Protein 6DFL (pdb70)

Sequence (307 aa):
RLVLEEPFKRLWNGRDPFEAVEALQGKVYRELEGRRTLRTEVDGRGYFVKIHRLGARQEWQAIRRLHEAGVATTAVAYGERGSDPARQHSFIVTEELAPTVDLEVFSQDWRERPPPPRLKRALVEAVARVGDHRAGVNHRDCYICHFLLHTDKPVSADDFRLSVIDLHRAQTRDATPKRWRNKDLAALYFSALDIGLTRRDKLRFLRTYFRRPLREILRDEAGLLAWERKAEKLYETIEERVKKIIGEQLGVKQEEVTNNASFVEDLGADSLDTVELVALEEEFDTEIPDEEAEKITTVQAAIDYIN

Radius of gyration: 24.14 Å; Cα contacts (8 Å, |Δi|>4): 485; chains: 2; bounding box: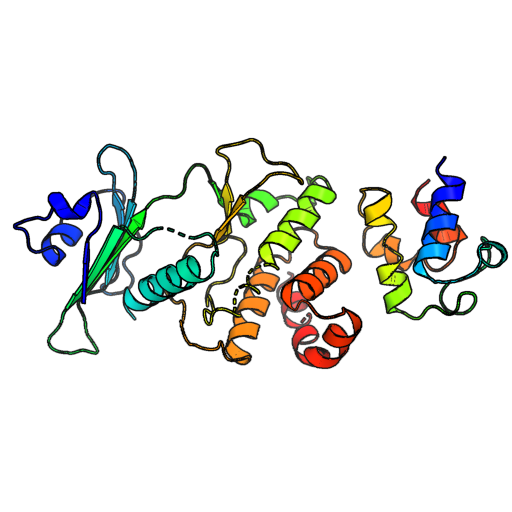 46×66×58 Å

Structure (mmCIF, N/CA/C/O backbone):
data_6DFL
#
_entry.id   6DFL
#
_cell.length_a   92.023
_cell.length_b   92.023
_cell.length_c   99.172
_cell.angle_alpha   90.000
_cell.angle_beta   90.000
_cell.angle_gamma   120.000
#
_symmetry.space_group_name_H-M   'P 31 2 1'
#
loop_
_entity.id
_entity.type
_entity.pdbx_description
1 polymer 'Lipopolysaccharide core heptose(I) kinase RfaP'
2 polymer 'Acyl carrier protein'
3 non-polymer 'S-[2-({N-[(2S)-2-hydroxy-3,3-dimethyl-4-(phosphonooxy)butanoyl]-beta-alanyl}amino)ethyl] hexadecanethioate'
#
loop_
_atom_site.group_PDB
_atom_site.id
_atom_site.type_symbol
_atom_site.label_atom_id
_atom_site.label_alt_id
_atom_site.label_comp_id
_atom_site.label_asym_id
_atom_site.label_entity_id
_atom_site.label_seq_id
_atom_site.pdbx_PDB_ins_code
_atom_site.Cartn_x
_atom_site.Cartn_y
_atom_site.Cartn_z
_atom_site.occupancy
_atom_site.B_iso_or_equiv
_atom_site.auth_seq_id
_atom_site.auth_comp_id
_atom_site.auth_asym_id
_atom_site.auth_atom_id
_atom_site.pdbx_PDB_model_num
ATOM 9 N N . ARG A 1 2 ? -34.932 -6.680 43.879 1.00 78.68 2 ARG A N 1
ATOM 10 C CA . ARG A 1 2 ? -34.271 -5.938 42.824 1.00 75.09 2 ARG A CA 1
ATOM 11 C C . ARG A 1 2 ? -33.039 -5.268 43.399 1.00 78.51 2 ARG A C 1
ATOM 12 O O . ARG A 1 2 ? -33.092 -4.681 44.481 1.00 82.67 2 ARG A O 1
ATOM 20 N N . LEU A 1 3 ? -31.921 -5.390 42.698 1.00 73.39 3 LEU A N 1
ATOM 21 C CA . LEU A 1 3 ? -30.680 -4.835 43.203 1.00 76.02 3 LEU A CA 1
ATOM 22 C C . LEU A 1 3 ? -29.764 -4.572 42.029 1.00 76.46 3 LEU A C 1
ATOM 23 O O . LEU A 1 3 ? -29.535 -5.466 41.209 1.00 77.64 3 LEU A O 1
ATOM 28 N N . VAL A 1 4 ? -29.272 -3.343 41.936 1.00 75.19 4 VAL A N 1
ATOM 29 C CA . VAL A 1 4 ? -28.242 -2.977 40.982 1.00 75.71 4 VAL A CA 1
ATOM 30 C C . VAL A 1 4 ? -27.190 -2.196 41.742 1.00 77.90 4 VAL A C 1
ATOM 31 O O . VAL A 1 4 ? -27.500 -1.166 42.349 1.00 79.25 4 VAL A O 1
ATOM 35 N N . LEU A 1 5 ? -25.954 -2.673 41.706 1.00 85.41 5 LEU A N 1
ATOM 36 C CA . LEU A 1 5 ? -24.834 -1.972 42.312 1.00 87.87 5 LEU A CA 1
ATOM 37 C C . LEU A 1 5 ? -23.854 -1.540 41.229 1.00 92.09 5 LEU A C 1
ATOM 38 O O . LEU A 1 5 ? -23.572 -2.293 40.292 1.00 95.37 5 LEU A O 1
ATOM 43 N N . GLU A 1 6 ? -23.366 -0.311 41.348 1.00 92.84 6 GLU A N 1
ATOM 44 C CA . GLU A 1 6 ? -22.337 0.240 40.480 1.00 94.59 6 GLU A CA 1
ATOM 45 C C . GLU A 1 6 ? -21.234 0.814 41.359 1.00 97.47 6 GLU A C 1
ATOM 46 O O . GLU A 1 6 ? -21.330 0.819 42.591 1.00 97.22 6 GLU A O 1
ATOM 52 N N . GLU A 1 7 ? -20.188 1.313 40.728 1.00 100.01 7 GLU A N 1
ATOM 53 C CA . GLU A 1 7 ? -19.089 1.815 41.536 1.00 102.44 7 GLU A CA 1
ATOM 54 C C . GLU A 1 7 ? -19.452 3.159 42.170 1.00 98.49 7 GLU A C 1
ATOM 55 O O . GLU A 1 7 ? -20.170 3.962 41.566 1.00 94.88 7 GLU A O 1
ATOM 61 N N . PRO A 1 8 ? -18.937 3.444 43.385 1.00 98.49 8 PRO A N 1
ATOM 62 C CA . PRO A 1 8 ? -17.940 2.645 44.112 1.00 100.21 8 PRO A CA 1
ATOM 63 C C . PRO A 1 8 ? -18.509 1.555 45.020 1.00 101.45 8 PRO A C 1
ATOM 64 O O . PRO A 1 8 ? -17.743 0.762 45.566 1.00 105.99 8 PRO A O 1
ATOM 68 N N . PHE A 1 9 ? -19.830 1.500 45.160 1.00 98.73 9 PHE A N 1
ATOM 69 C CA . PHE A 1 9 ? -20.460 0.610 46.126 1.00 98.18 9 PHE A CA 1
ATOM 70 C C . PHE A 1 9 ? -20.513 -0.848 45.686 1.00 101.93 9 PHE A C 1
ATOM 71 O O . PHE A 1 9 ? -20.893 -1.702 46.497 1.00 103.65 9 PHE A O 1
ATOM 79 N N . LYS A 1 10 ? -20.152 -1.157 44.436 1.00 101.72 10 LYS A N 1
ATOM 80 C CA . LYS A 1 10 ? -20.115 -2.550 43.996 1.00 104.14 10 LYS A CA 1
ATOM 81 C C . LYS A 1 10 ? -19.045 -3.328 44.753 1.00 109.33 10 LYS A C 1
ATOM 82 O O . LYS A 1 10 ? -19.319 -4.388 45.330 1.00 111.14 10 LYS A O 1
ATOM 88 N N . ARG A 1 11 ? -17.810 -2.810 44.763 1.00 108.17 11 ARG A N 1
ATOM 89 C CA . ARG A 1 11 ? -16.770 -3.409 45.592 1.00 110.02 11 ARG A CA 1
ATOM 90 C C . ARG A 1 11 ? -17.045 -3.159 47.071 1.00 110.83 11 ARG A C 1
ATOM 91 O O . ARG A 1 11 ? -17.021 -4.096 47.879 1.00 111.16 11 ARG A O 1
ATOM 99 N N . LEU A 1 12 ? -17.355 -1.904 47.435 1.00 108.16 12 LEU A N 1
ATOM 100 C CA . LEU A 1 12 ? -17.535 -1.535 48.837 1.00 105.42 12 LEU A CA 1
ATOM 101 C C . LEU A 1 12 ? -18.472 -2.483 49.563 1.00 106.61 12 LEU A C 1
ATOM 102 O O . LEU A 1 12 ? -18.301 -2.727 50.761 1.00 111.47 12 LEU A O 1
ATOM 107 N N . TRP A 1 13 ? -19.463 -3.028 48.867 1.00 106.34 13 TRP A N 1
ATOM 108 C CA . TRP A 1 13 ? -20.390 -3.949 49.511 1.00 108.69 13 TRP A CA 1
ATOM 109 C C . TRP A 1 13 ? -20.304 -5.325 48.870 1.00 113.42 13 TRP A C 1
ATOM 110 O O . TRP A 1 13 ? -21.333 -5.930 48.545 1.00 114.46 13 TRP A O 1
ATOM 121 N N . ASN A 1 14 ? -19.083 -5.821 48.675 1.00 115.79 14 ASN A N 1
ATOM 122 C CA . ASN A 1 14 ? -18.894 -7.076 47.959 1.00 119.34 14 ASN A CA 1
ATOM 123 C C . ASN A 1 14 ? -19.513 -8.229 48.738 1.00 117.70 14 ASN A C 1
ATOM 124 O O . ASN A 1 14 ? -20.587 -8.726 48.380 1.00 120.08 14 ASN A O 1
ATOM 129 N N . GLY A 1 15 ? -18.851 -8.656 49.806 1.00 116.24 15 GLY A N 1
ATOM 130 C CA . GLY A 1 15 ? -19.399 -9.713 50.631 1.00 114.85 15 GLY A CA 1
ATOM 131 C C . GLY A 1 15 ? -20.286 -9.164 51.725 1.00 114.75 15 GLY A C 1
ATOM 132 O O . GLY A 1 15 ? -20.253 -9.643 52.864 1.00 114.97 15 GLY A O 1
ATOM 133 N N . ARG A 1 16 ? -21.080 -8.149 51.394 1.00 112.03 16 ARG A N 1
ATOM 134 C CA . ARG A 1 16 ? -21.902 -7.459 52.374 1.00 105.11 16 ARG A CA 1
ATOM 135 C C . ARG A 1 16 ? -23.346 -7.447 51.904 1.00 102.27 16 ARG A C 1
ATOM 136 O O . ARG A 1 16 ? -23.613 -7.357 50.700 1.00 101.22 16 ARG A O 1
ATOM 144 N N . ASP A 1 17 ? -24.270 -7.557 52.847 1.00 99.78 17 ASP A N 1
ATOM 145 C CA . ASP A 1 17 ? -25.668 -7.309 52.524 1.00 96.41 17 ASP A CA 1
ATOM 146 C C . ASP A 1 17 ? -25.822 -5.825 52.234 1.00 97.32 17 ASP A C 1
ATOM 147 O O . ASP A 1 17 ? -25.717 -5.012 53.166 1.00 95.09 17 ASP A O 1
ATOM 152 N N . PRO A 1 18 ? -26.092 -5.426 50.986 1.00 94.33 18 PRO A N 1
ATOM 153 C CA . PRO A 1 18 ? -26.151 -3.991 50.680 1.00 90.98 18 PRO A CA 1
ATOM 154 C C . PRO A 1 18 ? -27.249 -3.264 51.435 1.00 86.91 18 PRO A C 1
ATOM 155 O O . PRO A 1 18 ? -27.085 -2.084 51.753 1.00 87.03 18 PRO A O 1
ATOM 159 N N . PHE A 1 19 ? -28.360 -3.932 51.744 1.00 84.30 19 PHE A N 1
ATOM 160 C CA . PHE A 1 19 ? -29.425 -3.271 52.489 1.00 85.42 19 PHE A CA 1
ATOM 161 C C . PHE A 1 19 ? -28.975 -2.906 53.896 1.00 94.86 19 PHE A C 1
ATOM 162 O O . PHE A 1 19 ? -29.458 -1.916 54.470 1.00 92.62 19 PHE A O 1
ATOM 170 N N . GLU A 1 20 ? -28.070 -3.700 54.472 1.00 94.03 20 GLU A N 1
ATOM 171 C CA . GLU A 1 20 ? -27.399 -3.286 55.695 1.00 93.75 20 GLU A CA 1
ATOM 172 C C . GLU A 1 20 ? -26.450 -2.128 55.424 1.00 91.98 20 GLU A C 1
ATOM 173 O O . GLU A 1 20 ? -26.457 -1.131 56.150 1.00 94.77 20 GLU A O 1
ATOM 179 N N . ALA A 1 21 ? -25.661 -2.219 54.353 1.00 90.31 21 ALA A N 1
ATOM 180 C CA . ALA A 1 21 ? -24.617 -1.226 54.121 1.00 92.32 21 ALA A CA 1
ATOM 181 C C . ALA A 1 21 ? -25.183 0.172 53.866 1.00 95.77 21 ALA A C 1
ATOM 182 O O . ALA A 1 21 ? -24.563 1.163 54.269 1.00 95.98 21 ALA A O 1
ATOM 184 N N . VAL A 1 22 ? -26.329 0.295 53.179 1.00 94.04 22 VAL A N 1
ATOM 185 C CA . VAL A 1 22 ? -26.860 1.643 52.971 1.00 93.36 22 VAL A CA 1
ATOM 186 C C . VAL A 1 22 ? -27.228 2.265 54.294 1.00 90.59 22 VAL A C 1
ATOM 187 O O . VAL A 1 22 ? -27.036 3.468 54.495 1.00 93.78 22 VAL A O 1
ATOM 191 N N . GLU A 1 23 ? -27.789 1.460 55.204 1.00 90.61 23 GLU A N 1
ATOM 192 C CA . GLU A 1 23 ? -28.151 1.929 56.532 1.00 93.14 23 GLU A CA 1
ATOM 193 C C . GLU A 1 23 ? -26.926 2.280 57.368 1.00 96.28 23 GLU A C 1
ATOM 194 O O . GLU A 1 23 ? -27.059 2.953 58.395 1.00 98.41 23 GLU A O 1
ATOM 200 N N . ALA A 1 24 ? -25.744 1.829 56.959 1.00 97.11 24 ALA A N 1
ATOM 201 C CA . ALA A 1 24 ? -24.511 2.123 57.673 1.00 97.62 24 ALA A CA 1
ATOM 202 C C . ALA A 1 24 ? -23.764 3.320 57.102 1.00 100.66 24 ALA A C 1
ATOM 203 O O . ALA A 1 24 ? -22.812 3.791 57.733 1.00 102.64 24 ALA A O 1
ATOM 205 N N . LEU A 1 25 ? -24.159 3.812 55.929 1.00 99.17 25 LEU A N 1
ATOM 206 C CA . LEU A 1 25 ? -23.552 5.013 55.376 1.00 95.52 25 LEU A CA 1
ATOM 207 C C . LEU A 1 25 ? -23.877 6.214 56.251 1.00 98.12 25 LEU A C 1
ATOM 208 O O . LEU A 1 25 ? -24.938 6.283 56.882 1.00 96.22 25 LEU A O 1
ATOM 213 N N . GLN A 1 26 ? -22.955 7.176 56.269 1.00 98.02 26 GLN A N 1
ATOM 214 C CA . GLN A 1 26 ? -22.991 8.268 57.230 1.00 98.72 26 GLN A CA 1
ATOM 215 C C . GLN A 1 26 ? -22.733 9.607 56.559 1.00 97.08 26 GLN A C 1
ATOM 216 O O . GLN A 1 26 ? -22.046 9.698 55.534 1.00 93.49 26 GLN A O 1
ATOM 222 N N . GLY A 1 27 ? -23.288 10.642 57.165 1.00 94.25 27 GLY A N 1
ATOM 223 C CA . GLY A 1 27 ? -23.143 11.995 56.682 1.00 96.42 27 GLY A CA 1
ATOM 224 C C . GLY A 1 27 ? -24.341 12.821 57.110 1.00 100.61 27 GLY A C 1
ATOM 225 O O . GLY A 1 27 ? -25.173 12.380 57.902 1.00 99.17 27 GLY A O 1
ATOM 226 N N . LYS A 1 28 ? -24.409 14.040 56.569 1.00 98.81 28 LYS A N 1
ATOM 227 C CA . LYS A 1 28 ? -25.496 14.946 56.915 1.00 103.42 28 LYS A CA 1
ATOM 228 C C . LYS A 1 28 ? -26.834 14.300 56.582 1.00 105.34 28 LYS A C 1
ATOM 229 O O . LYS A 1 28 ? -27.161 14.119 55.403 1.00 104.52 28 LYS A O 1
ATOM 235 N N . VAL A 1 29 ? -27.601 13.938 57.616 1.00 101.55 29 VAL A N 1
ATOM 236 C CA . VAL A 1 29 ? -28.867 13.224 57.473 1.00 102.43 29 VAL A CA 1
ATOM 237 C C . VAL A 1 29 ? -30.010 14.228 57.354 1.00 106.01 29 VAL A C 1
ATOM 238 O O . VAL A 1 29 ? -29.991 15.286 57.994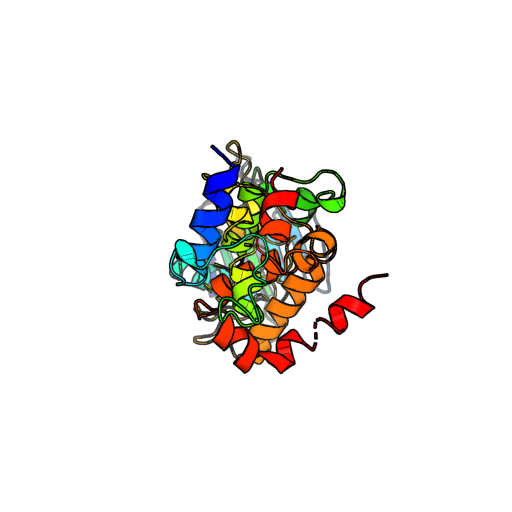 1.00 111.58 29 VAL A O 1
ATOM 242 N N . TYR A 1 30 ? -31.015 13.903 56.531 1.00 107.21 30 TYR A N 1
ATOM 243 C CA . TYR A 1 30 ? -32.149 14.798 56.296 1.00 107.58 30 TYR A CA 1
ATOM 244 C C . TYR A 1 30 ? -33.491 14.119 56.556 1.00 108.18 30 TYR A C 1
ATOM 245 O O . TYR A 1 30 ? -33.642 13.375 57.534 1.00 109.35 30 TYR A O 1
ATOM 254 N N . ARG A 1 31 ? -34.435 14.335 55.625 1.00 108.34 31 ARG A N 1
ATOM 255 C CA . ARG A 1 31 ? -35.869 14.122 55.843 1.00 109.92 31 ARG A CA 1
ATOM 256 C C . ARG A 1 31 ? -36.190 12.715 56.335 1.00 110.78 31 ARG A C 1
ATOM 257 O O . ARG A 1 31 ? -35.716 11.722 55.780 1.00 110.07 31 ARG A O 1
ATOM 265 N N . GLU A 1 32 ? -37.036 12.635 57.368 1.00 115.07 32 GLU A N 1
ATOM 266 C CA . GLU A 1 32 ? -37.416 11.352 57.958 1.00 118.71 32 GLU A CA 1
ATOM 267 C C . GLU A 1 32 ? -38.918 11.096 57.836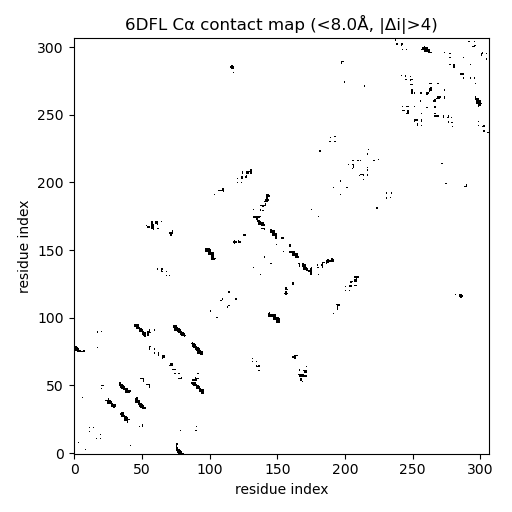 1.00 119.63 32 GLU A C 1
ATOM 268 O O . GLU A 1 32 ? -39.576 10.775 58.834 1.00 121.86 32 GLU A O 1
ATOM 274 N N . LEU A 1 33 ? -39.457 11.205 56.613 1.00 113.91 33 LEU A N 1
ATOM 275 C CA . LEU A 1 33 ? -40.897 11.109 56.338 1.00 115.78 33 LEU A CA 1
ATOM 276 C C . LEU A 1 33 ? -41.379 9.660 56.422 1.00 121.77 33 LEU A C 1
ATOM 277 O O . LEU A 1 33 ? -41.540 8.962 55.413 1.00 118.36 33 LEU A O 1
ATOM 282 N N . GLU A 1 34 ? -41.627 9.214 57.662 1.00 127.35 34 GLU A N 1
ATOM 283 C CA . GLU A 1 34 ? -42.216 7.908 57.965 1.00 129.79 34 GLU A CA 1
ATOM 284 C C . GLU A 1 34 ? -41.437 6.763 57.316 1.00 125.94 34 GLU A C 1
ATOM 285 O O . GLU A 1 34 ? -41.778 6.317 56.213 1.00 120.10 34 GLU A O 1
ATOM 291 N N . GLY A 1 35 ? -40.389 6.283 57.991 1.00 124.96 35 GLY A N 1
ATOM 292 C CA . GLY A 1 35 ? -39.587 5.202 57.452 1.00 118.04 35 GLY A CA 1
ATOM 293 C C . GLY A 1 35 ? -38.583 5.661 56.417 1.00 111.55 35 GLY A C 1
ATOM 294 O O . GLY A 1 35 ? -37.496 5.084 56.309 1.00 105.90 35 GLY A O 1
ATOM 295 N N . ARG A 1 36 ? -38.931 6.705 55.661 1.00 111.24 36 ARG A N 1
ATOM 296 C CA . ARG A 1 36 ? -38.035 7.259 54.656 1.00 105.73 36 ARG A CA 1
ATOM 297 C C . ARG A 1 36 ? -36.801 7.880 55.318 1.00 105.66 36 ARG A C 1
ATOM 298 O O . ARG A 1 36 ? -36.710 7.997 56.546 1.00 108.88 36 ARG A O 1
ATOM 306 N N . ARG A 1 37 ? -35.831 8.263 54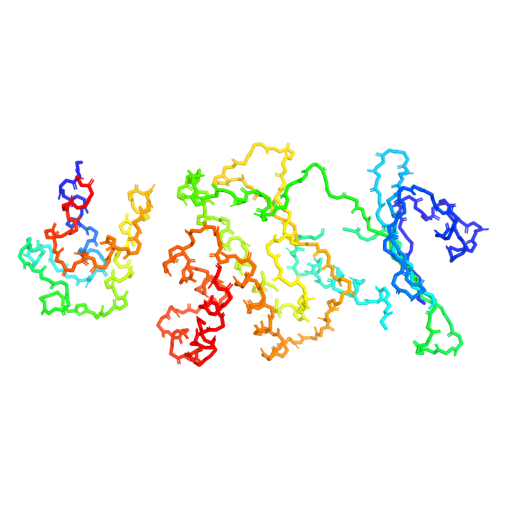.481 1.00 103.91 37 ARG A N 1
ATOM 307 C CA . ARG A 1 37 ? -34.565 8.818 54.948 1.00 102.60 37 ARG A CA 1
ATOM 308 C C . ARG A 1 37 ? -33.756 9.304 53.755 1.00 99.44 37 ARG A C 1
ATOM 309 O O . ARG A 1 37 ? -33.724 8.639 52.714 1.00 95.88 37 ARG A O 1
ATOM 317 N N . THR A 1 38 ? -33.114 10.466 53.914 1.00 99.42 38 THR A N 1
ATOM 318 C CA . THR A 1 38 ? -32.166 10.994 52.945 1.00 96.96 38 THR A CA 1
ATOM 319 C C . THR A 1 38 ? -30.915 11.437 53.684 1.00 95.63 38 THR A C 1
ATOM 320 O O . THR A 1 38 ? -31.012 12.044 54.750 1.00 99.72 38 THR A O 1
ATOM 324 N N . LEU A 1 39 ? -29.743 11.143 53.126 1.00 91.03 39 LEU A N 1
ATOM 325 C CA . LEU A 1 39 ? -28.509 11.615 53.732 1.00 93.42 39 LEU A CA 1
ATOM 326 C C . LEU A 1 39 ? -27.469 11.789 52.645 1.00 89.02 39 LEU A C 1
ATOM 327 O O . LEU A 1 39 ? -27.449 11.035 51.677 1.00 88.72 39 LEU A O 1
ATOM 332 N N . ARG A 1 40 ? -26.608 12.790 52.814 1.00 91.72 40 ARG A N 1
ATOM 333 C CA . ARG A 1 40 ? -25.439 12.969 51.961 1.00 88.23 40 ARG A CA 1
ATOM 334 C C . ARG A 1 40 ? -24.255 12.210 52.540 1.00 90.81 40 ARG A C 1
ATOM 335 O O . ARG A 1 40 ? -24.040 12.204 53.758 1.00 95.74 40 ARG A O 1
ATOM 343 N N . THR A 1 41 ? -23.491 11.562 51.668 1.00 87.26 41 THR A N 1
ATOM 344 C CA . THR A 1 41 ? -22.330 10.804 52.102 1.00 91.86 41 THR A CA 1
ATOM 345 C C . THR A 1 41 ? -21.232 10.976 51.066 1.00 94.52 41 THR A C 1
ATOM 346 O O . THR A 1 41 ? -21.486 11.362 49.926 1.00 88.90 41 THR A O 1
ATOM 350 N N . GLU A 1 42 ? -19.995 10.717 51.479 1.00 93.95 42 GLU A N 1
ATOM 351 C CA . GLU A 1 42 ? -18.852 10.855 50.591 1.00 98.60 42 GLU A CA 1
ATOM 352 C C . GLU A 1 42 ? -18.085 9.546 50.533 1.00 98.31 42 GLU A C 1
ATOM 353 O O . GLU A 1 42 ? -17.917 8.867 51.547 1.00 97.43 42 GLU A O 1
ATOM 359 N N . VAL A 1 43 ? -17.642 9.188 49.333 1.00 100.97 43 VAL A N 1
ATOM 360 C CA . VAL A 1 43 ? -16.747 8.060 49.116 1.00 102.11 43 VAL A CA 1
ATOM 361 C C . VAL A 1 43 ? -15.600 8.596 48.277 1.00 106.19 43 VAL A C 1
ATOM 362 O O . VAL A 1 43 ? -15.806 8.984 47.120 1.00 106.92 43 VAL A O 1
ATOM 366 N N . ASP A 1 44 ? -14.402 8.637 48.856 1.00 109.22 44 ASP A N 1
ATOM 367 C CA . ASP A 1 44 ? -13.260 9.282 48.211 1.00 111.76 44 ASP A CA 1
ATOM 368 C C . ASP A 1 44 ? -13.615 10.711 47.809 1.00 109.82 44 ASP A C 1
ATOM 369 O O . ASP A 1 44 ? -13.288 11.179 46.719 1.00 112.80 44 ASP A O 1
ATOM 374 N N . GLY A 1 45 ? -14.322 11.399 48.701 1.00 111.51 45 GLY A N 1
ATOM 375 C CA . GLY A 1 45 ? -14.660 12.799 48.538 1.00 110.07 45 GLY A CA 1
ATOM 376 C C . GLY A 1 45 ? -15.665 13.123 47.456 1.00 111.28 45 GLY A C 1
ATOM 377 O O . GLY A 1 45 ? -15.874 14.307 47.173 1.00 112.41 45 GLY A O 1
ATOM 378 N N . ARG A 1 46 ? -16.305 12.122 46.841 1.00 111.03 46 ARG A N 1
ATOM 379 C CA . ARG A 1 46 ? -17.208 12.410 45.726 1.00 109.62 46 ARG A CA 1
ATOM 380 C C . ARG A 1 46 ? -18.497 13.070 46.208 1.00 104.52 46 ARG A C 1
ATOM 381 O O . ARG A 1 46 ? -18.827 14.189 45.796 1.00 106.93 46 ARG A O 1
ATOM 389 N N . GLY A 1 47 ? -19.242 12.399 47.080 1.00 97.98 47 GLY A N 1
ATOM 390 C CA . GLY A 1 47 ? -20.538 12.938 47.444 1.00 95.92 47 GLY A CA 1
ATOM 391 C C . GLY A 1 47 ? -21.691 12.275 46.715 1.00 93.21 47 GLY A C 1
ATOM 392 O O . GLY A 1 47 ? -21.770 12.288 45.485 1.00 93.27 47 GLY A O 1
ATOM 393 N N . TYR A 1 48 ? -22.587 11.673 47.484 1.00 90.32 48 TYR A N 1
ATOM 394 C CA . TYR A 1 48 ? -23.720 10.929 46.968 1.00 86.44 48 TYR A CA 1
ATOM 395 C C . TYR A 1 48 ? -24.883 11.133 47.922 1.00 88.15 48 TYR A C 1
ATOM 396 O O . TYR A 1 48 ? -24.690 11.303 49.128 1.00 88.81 48 TYR A O 1
ATOM 405 N N . PHE A 1 49 ? -26.093 11.101 47.383 1.00 85.23 49 PHE A N 1
ATOM 406 C CA . PHE A 1 49 ? -27.291 11.197 48.200 1.00 79.14 49 PHE A CA 1
ATOM 407 C C . PHE A 1 49 ? -27.883 9.809 48.360 1.00 80.02 49 PHE A C 1
ATOM 408 O O . PHE A 1 49 ? -27.947 9.042 47.396 1.00 81.25 49 PHE A O 1
ATOM 416 N N . VAL A 1 50 ? -28.246 9.468 49.592 1.00 83.59 50 VAL A N 1
ATOM 417 C CA . VAL A 1 50 ? -28.747 8.148 49.948 1.00 80.64 50 VAL A CA 1
ATOM 418 C C . VAL A 1 50 ? -30.205 8.306 50.330 1.00 82.49 50 VAL A C 1
ATOM 419 O O . VAL A 1 50 ? -30.525 9.068 51.251 1.00 85.53 50 VAL A O 1
ATOM 423 N N . LYS A 1 51 ? -31.087 7.604 49.625 1.00 75.84 51 LYS A N 1
ATOM 424 C CA . LYS A 1 51 ? -32.513 7.642 49.913 1.00 80.20 51 LYS A CA 1
ATOM 425 C C . LYS A 1 51 ? -32.949 6.230 50.272 1.00 79.78 51 LYS A C 1
ATOM 426 O O . LYS A 1 51 ? -32.811 5.313 49.458 1.00 79.81 51 LYS A O 1
ATOM 432 N N . ILE A 1 52 ? -33.441 6.052 51.495 1.00 77.35 52 ILE A N 1
ATOM 433 C CA . ILE A 1 52 ? -33.848 4.751 52.015 1.00 79.58 52 ILE A CA 1
ATOM 434 C C . ILE A 1 52 ? -35.322 4.811 52.376 1.00 84.21 52 ILE A C 1
ATOM 435 O O . ILE A 1 52 ? -35.757 5.733 53.070 1.00 87.15 52 ILE A O 1
ATOM 440 N N . HIS A 1 53 ? -36.084 3.822 51.924 1.00 81.33 53 HIS A N 1
ATOM 441 C CA . HIS A 1 53 ? -37.492 3.688 52.268 1.00 84.09 53 HIS A CA 1
ATOM 442 C C . HIS A 1 53 ? -37.602 2.355 52.988 1.00 90.26 53 HIS A C 1
ATOM 443 O O . HIS A 1 53 ? -37.034 1.361 52.531 1.00 90.36 53 HIS A O 1
ATOM 450 N N . ARG A 1 54 ? -38.269 2.336 54.134 1.00 91.74 54 ARG A N 1
ATOM 451 C CA . ARG A 1 54 ? -38.375 1.080 54.875 1.00 89.83 54 ARG A CA 1
ATOM 452 C C . ARG A 1 54 ? -39.786 0.839 55.403 1.00 93.71 54 ARG A C 1
ATOM 453 O O . ARG A 1 54 ? -40.760 0.918 54.650 1.00 86.78 54 ARG A O 1
ATOM 461 N N . LEU A 1 73 ? -44.986 4.018 48.420 1.00 99.80 73 LEU A N 1
ATOM 462 C CA . LEU A 1 73 ? -43.957 4.811 47.755 1.00 97.44 73 LEU A CA 1
ATOM 463 C C . LEU A 1 73 ? -42.553 4.352 48.146 1.00 95.57 73 LEU A C 1
ATOM 464 O O . LEU A 1 73 ? -42.229 4.287 49.341 1.00 93.44 73 LEU A O 1
ATOM 469 N N . GLY A 1 74 ? -41.721 4.059 47.143 1.00 87.68 74 GLY A N 1
ATOM 470 C CA . GLY A 1 74 ? -40.361 3.608 47.392 1.00 84.24 74 GLY A CA 1
ATOM 471 C C . GLY A 1 74 ? -39.362 4.109 46.363 1.00 81.62 74 GLY A C 1
ATOM 472 O O . GLY A 1 74 ? -39.730 4.866 45.467 1.00 82.16 74 GLY A O 1
ATOM 473 N N . ALA A 1 75 ? -38.101 3.683 46.464 1.00 73.55 75 ALA A N 1
ATOM 474 C CA . ALA A 1 75 ? -37.046 4.131 45.560 1.00 73.37 75 ALA A CA 1
ATOM 475 C C . ALA A 1 75 ? -37.291 3.760 44.099 1.00 70.94 75 ALA A C 1
ATOM 476 O O . ALA A 1 75 ? -36.582 4.263 43.217 1.00 69.97 75 ALA A O 1
ATOM 478 N N . ARG A 1 76 ? -38.250 2.880 43.829 1.00 70.38 76 ARG A N 1
ATOM 479 C CA . ARG A 1 76 ? -38.477 2.430 42.463 1.00 71.78 76 ARG A CA 1
ATOM 480 C C . ARG A 1 76 ? -38.813 3.599 41.551 1.00 71.69 76 ARG A C 1
ATOM 481 O O . ARG A 1 76 ? -38.310 3.670 40.423 1.00 68.58 76 ARG A O 1
ATOM 489 N N . GLN A 1 77 ? -39.630 4.541 42.033 1.00 71.38 77 GLN A N 1
ATOM 490 C CA . GLN A 1 77 ? -40.051 5.664 41.202 1.00 72.62 77 GLN A CA 1
ATOM 491 C C . GLN A 1 77 ? -38.852 6.418 40.642 1.00 71.66 77 GLN A C 1
ATOM 492 O O . GLN A 1 77 ? -38.713 6.573 39.421 1.00 73.84 77 GLN A O 1
ATOM 498 N N . GLU A 1 78 ? -37.992 6.916 41.526 1.00 69.50 78 GLU A N 1
ATOM 499 C CA . GLU A 1 78 ? -36.765 7.574 41.098 1.00 71.02 78 GLU A CA 1
ATOM 500 C C . GLU A 1 78 ? -35.949 6.691 40.158 1.00 68.33 78 GLU A C 1
ATOM 501 O O . GLU A 1 78 ? -35.430 7.167 39.144 1.00 69.61 78 GLU A O 1
ATOM 507 N N . TRP A 1 79 ? -35.817 5.400 40.480 1.00 65.53 79 TRP A N 1
ATOM 508 C CA . TRP A 1 79 ? -34.872 4.569 39.735 1.00 64.90 79 TRP A CA 1
ATOM 509 C C . TRP A 1 79 ? -35.301 4.391 38.286 1.00 69.35 79 TRP A C 1
ATOM 510 O O . TRP A 1 79 ? -34.458 4.430 37.384 1.00 67.05 79 TRP A O 1
ATOM 521 N N . GLN A 1 80 ? -36.605 4.204 38.045 1.00 64.93 80 GLN A N 1
ATOM 522 C CA . GLN A 1 80 ? -37.101 3.987 36.694 1.00 63.95 80 GLN A CA 1
ATOM 523 C C . GLN A 1 80 ? -37.157 5.299 35.918 1.00 70.46 80 GLN A C 1
ATOM 524 O O . GLN A 1 80 ? -36.958 5.309 34.693 1.00 72.14 80 GLN A O 1
ATOM 530 N N . ALA A 1 81 ? -37.429 6.422 36.596 1.00 67.12 81 ALA A N 1
ATOM 531 C CA . ALA A 1 81 ? -37.345 7.709 35.909 1.00 68.53 81 ALA A CA 1
ATOM 532 C C . ALA A 1 81 ? -35.919 7.981 35.468 1.00 70.47 81 ALA A C 1
ATOM 533 O O . ALA A 1 81 ? -35.667 8.338 34.313 1.00 66.41 81 ALA A O 1
ATOM 535 N N . ILE A 1 82 ? -34.968 7.818 36.386 1.00 70.71 82 ILE A N 1
ATOM 536 C CA . ILE A 1 82 ? -33.568 8.030 36.040 1.00 69.79 82 ILE A CA 1
ATOM 537 C C . ILE A 1 82 ? -33.166 7.130 34.891 1.00 69.66 82 ILE A C 1
ATOM 538 O O . ILE A 1 82 ? -32.460 7.551 33.969 1.00 73.29 82 ILE A O 1
ATOM 543 N N . ARG A 1 83 ? -33.627 5.883 34.906 1.00 68.15 83 ARG A N 1
ATOM 544 C CA . ARG A 1 83 ? -33.214 4.968 33.851 1.00 70.02 83 ARG A CA 1
ATOM 545 C C . ARG A 1 83 ? -33.849 5.342 32.518 1.00 70.10 83 ARG A C 1
ATOM 546 O O . ARG A 1 83 ? -33.180 5.311 31.482 1.00 66.93 83 ARG A O 1
ATOM 554 N N . ARG A 1 84 ? -35.131 5.720 32.520 1.00 69.55 84 ARG A N 1
ATOM 555 C CA . ARG A 1 84 ? -35.749 6.140 31.270 1.00 66.81 84 ARG A CA 1
ATOM 556 C C . ARG A 1 84 ? -35.131 7.430 30.760 1.00 70.26 84 ARG A C 1
ATOM 557 O O . ARG A 1 84 ? -34.885 7.561 29.556 1.00 71.95 84 ARG A O 1
ATOM 565 N N . LEU A 1 85 ? -34.859 8.393 31.645 1.00 71.09 85 LEU A N 1
ATOM 566 C CA . LEU A 1 85 ? -34.297 9.658 31.177 1.00 69.22 85 LEU A CA 1
ATOM 567 C C . LEU A 1 85 ? -32.919 9.469 30.565 1.00 68.52 85 LEU A C 1
ATOM 568 O O . LEU A 1 85 ? -32.546 10.208 29.649 1.00 72.16 85 LEU A O 1
ATOM 573 N N . HIS A 1 86 ? -32.142 8.506 31.069 1.00 64.99 86 HIS A N 1
ATOM 574 C CA . HIS A 1 86 ? -30.849 8.212 30.469 1.00 67.46 86 HIS A CA 1
ATOM 575 C C . HIS A 1 86 ? -31.021 7.627 29.069 1.00 71.15 86 HIS A C 1
ATOM 576 O O . HIS A 1 86 ? -30.339 8.047 28.128 1.00 70.17 86 HIS A O 1
ATOM 583 N N . GLU A 1 87 ? -31.940 6.673 28.909 1.00 70.01 87 GLU A N 1
ATOM 584 C CA . GLU A 1 87 ? -32.274 6.178 27.578 1.00 71.55 87 GLU A CA 1
ATOM 585 C C . GLU A 1 87 ? -32.617 7.325 26.638 1.00 71.62 87 GLU A C 1
ATOM 586 O O . GLU A 1 87 ? -32.121 7.383 25.506 1.00 76.75 87 GLU A O 1
ATOM 592 N N . ALA A 1 88 ? -33.438 8.269 27.098 1.00 68.65 88 ALA A N 1
ATOM 593 C CA . ALA A 1 88 ? -33.953 9.344 26.258 1.00 67.26 88 ALA A CA 1
ATOM 594 C C . ALA A 1 88 ? -32.996 10.516 26.106 1.00 67.03 88 ALA A C 1
ATOM 595 O O . ALA A 1 88 ? -33.352 11.500 25.446 1.00 71.39 88 ALA A O 1
ATOM 597 N N . GLY A 1 89 ? -31.802 10.441 26.691 1.00 67.42 89 GLY A N 1
ATOM 598 C CA . GLY A 1 89 ? -30.851 11.528 26.559 1.00 68.62 89 GLY A CA 1
ATOM 599 C C . GLY A 1 89 ? -31.156 12.782 27.360 1.00 77.19 89 GLY A C 1
ATOM 600 O O . GLY A 1 89 ? -30.666 13.860 27.001 1.00 82.90 89 GLY A O 1
ATOM 601 N N . VAL A 1 90 ? -31.951 12.679 28.431 1.00 65.12 90 VAL A N 1
ATOM 602 C CA . VAL A 1 90 ? -32.299 13.816 29.274 1.00 68.26 90 VAL A CA 1
ATOM 603 C C . VAL A 1 90 ? -31.355 13.823 30.469 1.00 71.78 90 VAL A C 1
ATOM 604 O O . VAL A 1 90 ? -31.309 12.859 31.247 1.00 69.65 90 VAL A O 1
ATOM 608 N N . ALA A 1 91 ? -30.634 14.921 30.628 1.00 65.77 91 ALA A N 1
ATOM 609 C CA . ALA A 1 91 ? -29.572 14.998 31.611 1.00 70.59 91 ALA A CA 1
ATOM 610 C C . ALA A 1 91 ? -30.140 14.996 33.039 1.00 66.13 91 ALA A C 1
ATOM 611 O O . ALA A 1 91 ? -31.000 15.808 33.387 1.00 65.21 91 ALA A O 1
ATOM 613 N N . THR A 1 92 ? -29.680 14.063 33.860 1.00 67.03 92 THR A N 1
ATOM 614 C CA . THR A 1 92 ? -30.249 13.905 35.188 1.00 71.09 92 THR A CA 1
ATOM 615 C C . THR A 1 92 ? -29.196 13.292 36.098 1.00 73.47 92 THR A C 1
ATOM 616 O O . THR A 1 92 ? -28.014 13.207 35.743 1.00 71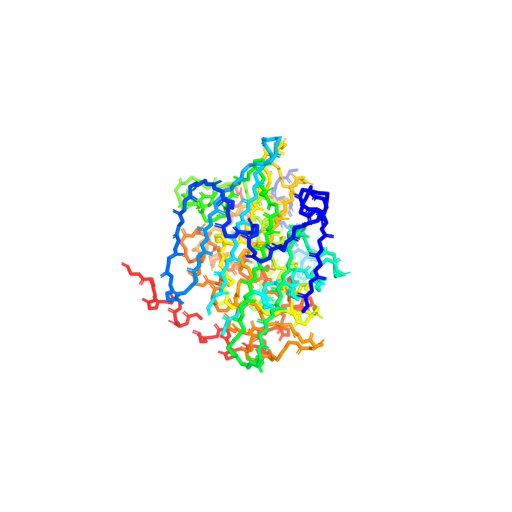.58 92 THR A O 1
ATOM 628 N N . THR A 1 94 ? -27.161 10.459 38.206 1.00 81.93 94 THR A N 1
ATOM 629 C CA . THR A 1 94 ? -26.679 9.124 37.909 1.00 78.45 94 THR A CA 1
ATOM 630 C C . THR A 1 94 ? -26.857 8.295 39.168 1.00 79.56 94 THR A C 1
ATOM 631 O O . THR A 1 94 ? -26.571 8.774 40.267 1.00 80.45 94 THR A O 1
ATOM 635 N N . ALA A 1 95 ? -27.379 7.083 39.010 1.00 79.07 95 ALA A N 1
ATOM 636 C CA . ALA A 1 95 ? -27.705 6.205 40.126 1.00 74.33 95 ALA A CA 1
ATOM 637 C C . ALA A 1 95 ? -26.637 5.129 40.235 1.00 77.47 95 ALA A C 1
ATOM 638 O O . ALA A 1 95 ? -26.447 4.346 39.303 1.00 79.27 95 ALA A O 1
ATOM 640 N N . VAL A 1 96 ? -25.946 5.090 41.372 1.00 78.92 96 VAL A N 1
ATOM 641 C CA . VAL A 1 96 ? -24.874 4.119 41.573 1.00 80.54 96 VAL A CA 1
ATOM 642 C C . VAL A 1 96 ? -25.295 2.933 42.429 1.00 80.69 96 VAL A C 1
ATOM 643 O O . VAL A 1 96 ? -24.551 1.941 42.495 1.00 85.21 96 VAL A O 1
ATOM 647 N N . ALA A 1 97 ? -26.462 2.982 43.063 1.00 74.12 97 ALA A N 1
ATOM 648 C CA . ALA A 1 97 ? -26.914 1.847 43.853 1.00 73.75 97 ALA A CA 1
ATOM 649 C C . ALA A 1 97 ? -28.424 1.925 44.032 1.00 71.58 97 ALA A C 1
ATOM 650 O O . ALA A 1 97 ? -28.973 3.013 44.233 1.00 73.34 97 ALA A O 1
ATOM 652 N N . TYR A 1 98 ? -29.074 0.762 43.988 1.00 68.02 98 TYR A N 1
ATOM 653 C CA . TYR A 1 98 ? -30.522 0.663 44.054 1.00 69.54 98 TYR A CA 1
ATOM 654 C C . TYR A 1 98 ? -30.866 -0.708 44.604 1.00 70.91 98 TYR A C 1
ATOM 655 O O . TYR A 1 98 ? -30.169 -1.681 44.314 1.00 72.83 98 TYR A O 1
ATOM 664 N N . GLY A 1 99 ? -31.928 -0.788 45.395 1.00 70.50 99 GLY A N 1
ATOM 665 C CA . GLY A 1 99 ? -32.326 -2.078 45.929 1.00 71.68 99 GLY A CA 1
ATOM 666 C C . GLY A 1 99 ? -33.761 -2.103 46.373 1.00 74.04 99 GLY A C 1
ATOM 667 O O . GLY A 1 99 ? -34.301 -1.096 46.846 1.00 74.34 99 GLY A O 1
ATOM 668 N N . GLU A 1 100 ? -34.400 -3.270 46.222 1.00 75.28 100 GLU A N 1
ATOM 669 C CA . GLU A 1 100 ? -35.722 -3.556 46.768 1.00 79.93 100 GLU A CA 1
ATOM 670 C C . GLU A 1 100 ? -35.732 -4.981 47.293 1.00 87.44 100 GLU A C 1
ATOM 671 O O . GLU A 1 100 ? -35.269 -5.893 46.598 1.00 79.86 100 GLU A O 1
ATOM 677 N N . ARG A 1 101 ? -36.285 -5.180 48.494 1.00 84.06 101 ARG A N 1
ATOM 678 C CA . ARG A 1 101 ? -36.557 -6.527 48.983 1.00 88.35 101 ARG A CA 1
ATOM 679 C C . ARG A 1 101 ? -37.738 -6.497 49.940 1.00 93.26 101 ARG A C 1
ATOM 680 O O . ARG A 1 101 ? -38.026 -5.480 50.573 1.00 92.17 101 ARG A O 1
ATOM 688 N N . GLY A 1 102 ? -38.428 -7.633 50.034 1.00 97.34 102 GLY A N 1
ATOM 689 C CA . GLY A 1 102 ? -39.515 -7.752 50.986 1.00 99.37 102 GLY A CA 1
ATOM 690 C C . GLY A 1 102 ? -40.515 -8.835 50.649 1.00 102.82 102 GLY A C 1
ATOM 691 O O . GLY A 1 102 ? -40.897 -9.006 49.484 1.00 102.05 102 GLY A O 1
ATOM 692 N N . SER A 1 103 ? -40.948 -9.567 51.680 1.00 98.56 103 SER A N 1
ATOM 693 C CA . SER A 1 103 ? -41.936 -10.626 51.498 1.00 97.03 103 SER A CA 1
ATOM 694 C C . SER A 1 103 ? -43.289 -10.069 51.070 1.00 102.90 103 SER A C 1
ATOM 695 O O . SER A 1 103 ? -44.059 -10.756 50.385 1.00 102.75 103 SER A O 1
ATOM 698 N N . ASP A 1 104 ? -43.599 -8.832 51.463 1.00 104.99 104 ASP A N 1
ATOM 699 C CA . ASP A 1 104 ? -44.800 -8.148 51.008 1.00 107.31 104 ASP A CA 1
ATOM 700 C C . ASP A 1 104 ? -44.407 -7.214 49.871 1.00 108.05 104 ASP A C 1
ATOM 701 O O . ASP A 1 104 ? -43.817 -6.152 50.126 1.00 108.77 104 ASP A O 1
ATOM 706 N N . PRO A 1 105 ? -44.694 -7.551 48.613 1.00 109.14 105 PRO A N 1
ATOM 707 C CA . PRO A 1 105 ? -44.299 -6.652 47.512 1.00 107.66 105 PRO A CA 1
ATOM 708 C C . PRO A 1 105 ? -44.843 -5.233 47.647 1.00 106.49 105 PRO A C 1
ATOM 709 O O . PRO A 1 105 ? -44.337 -4.334 46.970 1.00 106.52 105 PRO A O 1
ATOM 713 N N . ALA A 1 106 ? -45.830 -4.994 48.514 1.00 107.18 106 ALA A N 1
ATOM 714 C CA . ALA A 1 106 ? -46.321 -3.638 48.753 1.00 108.38 106 ALA A CA 1
ATOM 715 C C . ALA A 1 106 ? -45.437 -2.878 49.739 1.00 108.53 106 ALA A C 1
ATOM 716 O O .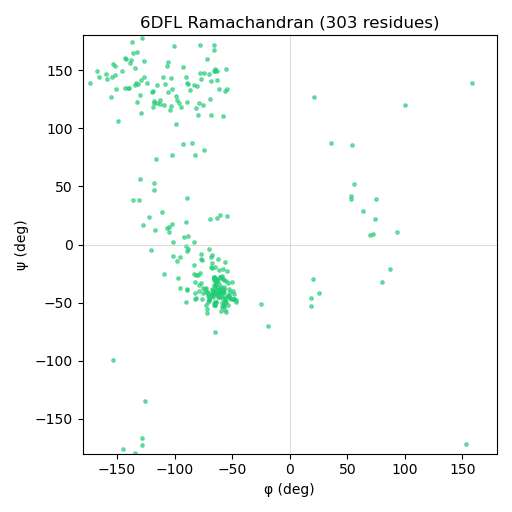 ALA A 1 106 ? -45.093 -1.711 49.510 1.00 102.88 106 ALA A O 1
ATOM 718 N N . ARG A 1 107 ? -45.078 -3.524 50.847 1.00 108.74 107 ARG A N 1
ATOM 719 C CA . ARG A 1 107 ? -44.285 -2.929 51.918 1.00 107.47 107 ARG A CA 1
ATOM 720 C C . ARG A 1 107 ? -42.845 -3.434 51.794 1.00 103.96 107 ARG A C 1
ATOM 721 O O . ARG A 1 107 ? -42.397 -4.309 52.541 1.00 103.31 107 ARG A O 1
ATOM 729 N N . GLN A 1 108 ? -42.116 -2.860 50.838 1.00 101.31 108 GLN A N 1
ATOM 730 C CA . GLN A 1 108 ? -40.736 -3.220 50.535 1.00 97.17 108 GLN A CA 1
ATOM 731 C C . GLN A 1 108 ? -39.763 -2.338 51.313 1.00 92.33 108 GLN A C 1
ATOM 732 O O . GLN A 1 108 ? -40.067 -1.192 51.641 1.00 93.27 108 GLN A O 1
ATOM 738 N N . HIS A 1 109 ? -38.576 -2.870 51.580 1.00 89.71 109 HIS A N 1
ATOM 739 C CA . HIS A 1 109 ? -37.439 -2.078 52.042 1.00 88.84 109 HIS A CA 1
ATOM 740 C C . HIS A 1 109 ? -36.608 -1.706 50.813 1.00 84.30 109 HIS A C 1
ATOM 741 O O . HIS A 1 109 ? -36.094 -2.589 50.122 1.00 84.95 109 HIS A O 1
ATOM 748 N N . SER A 1 110 ? -36.475 -0.415 50.526 1.00 79.93 110 SER A N 1
ATOM 749 C CA . SER A 1 110 ? -35.721 -0.037 49.342 1.00 81.83 110 SER A CA 1
ATOM 750 C C . SER A 1 110 ? -34.720 1.064 49.635 1.00 77.92 110 SER A C 1
ATOM 751 O O . SER A 1 110 ? -34.788 1.756 50.647 1.00 82.45 110 SER A O 1
ATOM 754 N N . PHE A 1 111 ? -33.804 1.237 48.689 1.00 75.30 111 PHE A N 1
ATOM 755 C CA . PHE A 1 111 ? -32.820 2.299 48.761 1.00 73.42 111 PHE A CA 1
ATOM 756 C C . PHE A 1 111 ? -32.379 2.661 47.351 1.00 73.36 111 PHE A C 1
ATOM 757 O O . PHE A 1 111 ? -32.444 1.840 46.427 1.00 69.49 111 PHE A O 1
ATOM 765 N N . ILE A 1 112 ? -31.911 3.893 47.208 1.00 68.56 112 ILE A N 1
ATOM 766 C CA . ILE A 1 112 ? -31.254 4.320 45.986 1.00 73.76 112 ILE A CA 1
ATOM 767 C C . ILE A 1 112 ? -30.249 5.402 46.340 1.00 73.30 112 ILE A C 1
ATOM 768 O O . ILE A 1 112 ? -30.566 6.344 47.069 1.00 71.55 112 ILE A O 1
ATOM 773 N N . VAL A 1 113 ? -29.047 5.280 45.794 1.00 77.12 113 VAL A N 1
ATOM 774 C CA . VAL A 1 113 ? -27.973 6.245 45.984 1.00 76.59 113 VAL A CA 1
ATOM 775 C C . VAL A 1 113 ? -27.650 6.892 44.637 1.00 74.25 113 VAL A C 1
ATOM 776 O O . VAL A 1 113 ? -27.267 6.193 43.695 1.00 72.71 113 VAL A O 1
ATOM 780 N N . THR A 1 114 ? -27.762 8.222 44.567 1.00 74.31 114 THR A N 1
ATOM 781 C CA . THR A 1 114 ? -27.450 9.016 43.389 1.00 79.76 114 THR A CA 1
ATOM 782 C C . THR A 1 114 ? -26.196 9.845 43.624 1.00 82.92 114 THR A C 1
ATOM 783 O O . THR A 1 114 ? -25.974 10.357 44.724 1.00 85.31 114 THR A O 1
ATOM 787 N N . GLU A 1 115 ? -25.396 10.000 42.573 1.00 79.98 115 GLU A N 1
ATOM 788 C CA . GLU A 1 115 ? -24.252 10.898 42.614 1.00 83.52 115 GLU A CA 1
ATOM 789 C C . GLU A 1 115 ? -24.694 12.342 42.810 1.00 85.13 115 GLU A C 1
ATOM 790 O O . GLU A 1 115 ? -25.779 12.752 42.385 1.00 84.94 115 GLU A O 1
ATOM 796 N N . GLU A 1 116 ? -23.836 13.118 43.465 1.00 85.47 116 GLU A N 1
ATOM 797 C CA . GLU A 1 116 ? -24.071 14.544 43.582 1.00 84.96 116 GLU A CA 1
ATOM 798 C C . GLU A 1 116 ? -23.719 15.238 42.273 1.00 83.50 116 GLU A C 1
ATOM 799 O O . GLU A 1 116 ? -22.758 14.874 41.592 1.00 84.65 116 GLU A O 1
ATOM 805 N N . LEU A 1 117 ? -24.510 16.240 41.927 1.00 81.02 117 LEU A N 1
ATOM 806 C CA . LEU A 1 117 ? -24.238 17.092 40.786 1.00 82.93 117 LEU A CA 1
ATOM 807 C C . LEU A 1 117 ? -23.699 18.413 41.309 1.00 85.20 117 LEU A C 1
ATOM 808 O O . LEU A 1 117 ? -24.405 19.139 42.022 1.00 83.53 117 LEU A O 1
ATOM 813 N N . ALA A 1 118 ? -22.449 18.713 40.974 1.00 86.29 118 ALA A N 1
ATOM 814 C CA . ALA A 1 118 ? -21.789 19.868 41.565 1.00 85.15 118 ALA A CA 1
ATOM 815 C C . ALA A 1 118 ? -20.531 20.184 40.772 1.00 82.98 118 ALA A C 1
ATOM 816 O O . ALA A 1 118 ? -19.857 19.268 40.292 1.00 82.83 118 ALA A O 1
ATOM 818 N N . PRO A 1 119 ? -20.176 21.463 40.609 1.00 84.49 119 PRO A N 1
ATOM 819 C CA . PRO A 1 119 ? -20.935 22.592 41.155 1.00 87.23 119 PRO A CA 1
ATOM 820 C C . PRO A 1 119 ? -22.152 22.952 40.301 1.00 84.45 119 PRO A C 1
ATOM 821 O O . PRO A 1 119 ? -22.068 22.980 39.076 1.00 85.13 119 PRO A O 1
ATOM 825 N N . THR A 1 120 ? -23.275 23.203 40.967 1.00 82.25 120 THR A N 1
ATOM 826 C CA . THR A 1 120 ? -24.530 23.543 40.322 1.00 79.85 120 THR A CA 1
ATOM 827 C C . THR A 1 120 ? -25.209 24.651 41.104 1.00 79.12 120 THR A C 1
ATOM 828 O O . THR A 1 120 ? -24.972 24.836 42.297 1.00 85.38 120 THR A O 1
ATOM 832 N N . VAL A 1 121 ? -26.065 25.390 40.418 1.00 81.76 121 VAL A N 1
ATOM 833 C CA . VAL A 1 121 ? -27.030 26.275 41.058 1.00 78.24 121 VAL A CA 1
ATOM 834 C C . VAL A 1 121 ? -28.393 25.973 40.454 1.00 79.38 121 VAL A C 1
ATOM 835 O O . VAL A 1 121 ? -28.534 25.913 39.221 1.00 81.34 121 VAL A O 1
ATOM 839 N N . ASP A 1 122 ? -29.382 25.740 41.308 1.00 72.92 122 ASP A N 1
ATOM 840 C CA . ASP A 1 122 ? -30.713 25.472 40.803 1.00 73.35 122 ASP A CA 1
ATOM 841 C C . ASP A 1 122 ? -31.308 26.760 40.249 1.00 74.34 122 ASP A C 1
ATOM 842 O O . ASP A 1 122 ? -30.883 27.870 40.583 1.00 77.08 122 ASP A O 1
ATOM 847 N N . LEU A 1 123 ? -32.316 26.599 39.398 1.00 71.72 123 LEU A N 1
ATOM 848 C CA . LEU A 1 123 ? -32.751 27.697 38.548 1.00 72.78 123 LEU A CA 1
ATOM 849 C C . LEU A 1 123 ? -33.605 28.712 39.293 1.00 70.56 123 LEU A C 1
ATOM 850 O O . LEU A 1 123 ? -33.670 29.874 38.865 1.00 71.58 123 LEU A O 1
ATOM 855 N N . GLU A 1 124 ? -34.267 28.304 40.380 1.00 70.05 124 GLU A N 1
ATOM 856 C CA . GLU A 1 124 ? -34.989 29.264 41.216 1.00 75.61 124 GLU A CA 1
ATOM 857 C C . GLU A 1 124 ? -34.028 30.246 41.871 1.00 73.44 124 GLU A C 1
ATOM 858 O O . GLU A 1 124 ? -34.235 31.469 41.835 1.00 72.52 124 GLU A O 1
ATOM 864 N N . VAL A 1 125 ? -32.978 29.710 42.491 1.00 73.90 125 VAL A N 1
ATOM 865 C CA . VAL A 1 125 ? -31.916 30.545 43.039 1.00 80.81 125 VAL A CA 1
ATOM 866 C C . VAL A 1 125 ? -31.317 31.416 41.944 1.00 74.67 125 VAL A C 1
ATOM 867 O O . VAL A 1 125 ? -31.180 32.635 42.093 1.00 73.55 125 VAL A O 1
ATOM 871 N N . PHE A 1 126 ? -30.968 30.794 40.818 1.00 79.16 126 PHE A N 1
ATOM 872 C CA . PHE A 1 126 ? -30.358 31.532 39.716 1.00 75.39 126 PHE A CA 1
ATOM 873 C C . PHE A 1 126 ? -31.232 32.681 39.241 1.00 69.29 126 PHE A C 1
ATOM 874 O O . PHE A 1 126 ? -30.718 33.739 38.879 1.00 72.69 126 PHE A O 1
ATOM 882 N N . SER A 1 127 ? -32.548 32.503 39.239 1.00 69.56 127 SER A N 1
ATOM 883 C CA . SER A 1 127 ? -33.464 33.544 38.788 1.00 76.06 127 SER A CA 1
ATOM 884 C C . SER A 1 127 ? -34.115 34.304 39.941 1.00 81.86 127 SER A C 1
ATOM 885 O O . SER A 1 127 ? -34.958 35.174 39.691 1.00 83.32 127 SER A O 1
ATOM 888 N N . GLN A 1 128 ? -33.746 33.979 41.187 1.00 81.42 128 GLN A N 1
ATOM 889 C CA . GLN A 1 128 ? -34.179 34.645 42.415 1.00 84.93 128 GLN A CA 1
ATOM 890 C C . GLN A 1 128 ? -34.612 36.094 42.231 1.00 85.81 128 GLN A C 1
ATOM 891 O O . GLN A 1 128 ? -35.698 36.474 42.681 1.00 84.91 128 GLN A O 1
ATOM 897 N N . ASP A 1 129 ? -33.770 36.905 41.582 1.00 84.99 129 ASP A N 1
ATOM 898 C CA . ASP A 1 129 ? -33.949 38.353 41.513 1.00 87.77 129 ASP A CA 1
ATOM 899 C C . ASP A 1 129 ? -33.828 38.861 40.089 1.00 88.33 129 ASP A C 1
ATOM 900 O O . ASP A 1 129 ? -33.270 39.931 39.840 1.00 86.55 129 ASP A O 1
ATOM 905 N N . TRP A 1 130 ? -34.359 38.098 39.131 1.00 89.50 130 TRP A N 1
ATOM 906 C CA . TRP A 1 130 ? -34.454 38.581 37.754 1.00 84.83 130 TRP A CA 1
ATOM 907 C C . TRP A 1 130 ? -35.410 39.756 37.636 1.00 85.29 130 TRP A C 1
ATOM 908 O O . TRP A 1 130 ? -35.251 40.595 36.741 1.00 86.83 130 TRP A O 1
ATOM 919 N N . ARG A 1 131 ? -36.416 39.820 38.509 1.00 86.79 131 ARG A N 1
ATOM 920 C CA . ARG A 1 131 ? -37.339 40.946 38.485 1.00 88.69 131 ARG A CA 1
ATOM 921 C C . ARG A 1 131 ? -36.596 42.264 38.642 1.00 92.71 131 ARG A C 1
ATOM 922 O O . ARG A 1 131 ? -36.921 43.248 37.967 1.00 94.71 131 ARG A O 1
ATOM 930 N N . GLU A 1 132 ? -35.565 42.289 39.495 1.00 93.68 132 GLU A N 1
ATOM 931 C CA . GLU A 1 132 ? -34.823 43.509 39.784 1.00 96.69 132 GLU A CA 1
ATOM 932 C C . GLU A 1 132 ? -33.415 43.528 39.211 1.00 93.26 132 GLU A C 1
ATOM 933 O O . GLU A 1 132 ? -32.875 44.615 38.989 1.00 98.74 132 GLU A O 1
ATOM 939 N N . ARG A 1 133 ? -32.800 42.374 38.984 1.00 86.86 133 ARG A N 1
ATOM 940 C CA . ARG A 1 133 ? -31.493 42.287 38.337 1.00 89.10 133 ARG A CA 1
ATOM 941 C C . ARG A 1 133 ? -31.657 41.544 37.021 1.00 89.30 133 ARG A C 1
ATOM 942 O O . ARG A 1 133 ? -31.238 40.375 36.900 1.00 86.83 133 ARG A O 1
ATOM 950 N N . PRO A 1 134 ? -32.239 42.170 35.999 1.00 85.63 134 PRO A N 1
ATOM 951 C CA . PRO A 1 134 ? -32.617 41.453 34.776 1.00 84.82 134 PRO A CA 1
ATOM 952 C C . PRO A 1 134 ? -31.406 40.843 34.092 1.00 78.52 134 PRO A C 1
ATOM 953 O O . PRO A 1 134 ? -30.368 41.500 33.935 1.00 80.91 134 PRO A O 1
ATOM 957 N N . PRO A 1 135 ? -31.506 39.586 33.690 1.00 78.60 135 PRO A N 1
ATOM 958 C CA . PRO A 1 135 ? -30.391 38.907 33.018 1.00 82.79 135 PRO A CA 1
ATOM 959 C C . PRO A 1 135 ? -30.296 39.329 31.561 1.00 80.36 135 PRO A C 1
ATOM 960 O O . PRO A 1 135 ? -31.196 40.011 31.045 1.00 78.04 135 PRO A O 1
ATOM 964 N N . PRO A 1 136 ? -29.236 38.934 30.861 1.00 80.67 136 PRO A N 1
ATOM 965 C CA . PRO A 1 136 ? -29.209 39.123 29.397 1.00 83.61 136 PRO A CA 1
ATOM 966 C C . PRO A 1 136 ? -30.416 38.453 28.770 1.00 83.92 136 PRO A C 1
ATOM 967 O O . PRO A 1 136 ? -30.710 37.294 29.095 1.00 85.12 136 PRO A O 1
ATOM 971 N N . PRO A 1 137 ? -31.143 39.144 27.887 1.00 84.68 137 PRO A N 1
ATOM 972 C CA . PRO A 1 137 ? -32.317 38.512 27.263 1.00 84.57 137 PRO A CA 1
ATOM 973 C C . PRO A 1 137 ? -32.009 37.176 26.616 1.00 81.12 137 PRO A C 1
ATOM 974 O O . PRO A 1 137 ? -32.761 36.216 26.811 1.00 78.50 137 PRO A O 1
ATOM 978 N N . ARG A 1 138 ? -30.909 37.072 25.874 1.00 84.01 138 ARG A N 1
ATOM 979 C CA . ARG A 1 138 ? -30.647 35.823 25.165 1.00 85.40 138 ARG A CA 1
ATOM 980 C C . ARG A 1 138 ? -30.370 34.683 26.140 1.00 81.88 138 ARG A C 1
ATOM 981 O O . ARG A 1 138 ? -30.861 33.565 25.947 1.00 76.29 138 ARG A O 1
ATOM 989 N N . LEU A 1 139 ? -29.602 34.947 27.202 1.00 83.32 139 LEU A N 1
ATOM 990 C CA . LEU A 1 139 ? -29.432 33.936 28.241 1.00 81.63 139 LEU A CA 1
ATOM 991 C C . LEU A 1 139 ? -30.778 33.500 28.803 1.00 77.29 139 LEU A C 1
ATOM 992 O O . LEU A 1 139 ? -31.043 32.302 28.964 1.00 75.43 139 LEU A O 1
ATOM 997 N N . LYS A 1 140 ? -31.644 34.464 29.093 1.00 80.12 140 LYS A N 1
ATOM 998 C CA . LYS A 1 140 ? -32.954 34.150 29.639 1.00 76.75 140 LYS A CA 1
ATOM 999 C C . LYS A 1 140 ? -33.706 33.203 28.717 1.00 72.46 140 LYS A C 1
ATOM 1000 O O . LYS A 1 140 ? -34.089 32.097 29.112 1.00 71.71 140 LYS A O 1
ATOM 1006 N N . ARG A 1 141 ? -33.884 33.604 27.457 1.00 77.14 141 ARG A N 1
ATOM 1007 C CA . ARG A 1 141 ? -34.676 32.799 26.531 1.00 70.87 141 ARG A CA 1
ATOM 1008 C C . ARG A 1 141 ? -34.046 31.426 26.293 1.00 66.33 141 ARG A C 1
ATOM 1009 O O . ARG A 1 141 ? -34.752 30.416 26.205 1.00 68.55 141 ARG A O 1
ATOM 1017 N N . ALA A 1 142 ? -32.720 31.354 26.246 1.00 63.54 142 ALA A N 1
ATOM 1018 C CA . ALA A 1 142 ? -32.078 30.052 26.110 1.00 63.62 142 ALA A CA 1
ATOM 1019 C C . ALA A 1 142 ? -32.410 29.131 27.282 1.00 72.49 142 ALA A C 1
ATOM 1020 O O . ALA A 1 142 ? -32.608 27.925 27.082 1.00 72.25 142 ALA A O 1
ATOM 1022 N N . LEU A 1 143 ? -32.482 29.669 28.509 1.00 70.42 143 LEU A N 1
ATOM 1023 C CA . LEU A 1 143 ? -32.841 28.835 29.656 1.00 65.47 143 LEU A CA 1
ATOM 1024 C C . LEU A 1 143 ? -34.309 28.426 29.607 1.00 62.62 143 LEU A C 1
ATOM 1025 O O . LEU A 1 143 ? -34.638 27.250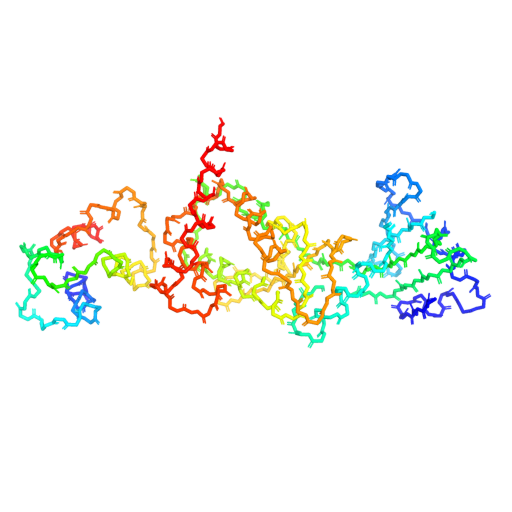 29.784 1.00 62.53 143 LEU A O 1
ATOM 1030 N N . VAL A 1 144 ? -35.208 29.385 29.360 1.00 60.01 144 VAL A N 1
ATOM 1031 C CA . VAL A 1 144 ? -36.613 29.050 29.151 1.00 60.21 144 VAL A CA 1
ATOM 1032 C C . VAL A 1 144 ? -36.739 27.913 28.142 1.00 69.02 144 VAL A C 1
ATOM 1033 O O . VAL A 1 144 ? -37.471 26.941 28.363 1.00 68.91 144 VAL A O 1
ATOM 1037 N N . GLU A 1 145 ? -36.018 28.013 27.019 1.00 61.79 145 GLU A N 1
ATOM 1038 C CA . GLU A 1 145 ? -36.182 27.008 25.975 1.00 68.92 145 GLU A CA 1
ATOM 1039 C C . GLU A 1 145 ? -35.534 25.699 26.376 1.00 66.35 145 GLU A C 1
ATOM 1040 O O . GLU A 1 145 ? -36.072 24.625 26.085 1.00 67.32 145 GLU A O 1
ATOM 1046 N N . ALA A 1 146 ? -34.377 25.764 27.034 1.00 61.61 146 ALA A N 1
ATOM 1047 C CA . ALA A 1 146 ? -33.725 24.534 27.458 1.00 65.66 146 ALA A CA 1
ATOM 1048 C C . ALA A 1 146 ? -34.608 23.735 28.416 1.00 66.81 146 ALA A C 1
ATOM 1049 O O . ALA A 1 146 ? -34.524 22.501 28.456 1.00 69.11 146 ALA A O 1
ATOM 1051 N N . VAL A 1 147 ? -35.487 24.400 29.166 1.00 59.48 147 VAL A N 1
ATOM 1052 C CA . VAL A 1 147 ? -36.345 23.631 30.060 1.00 65.26 147 VAL A CA 1
ATOM 1053 C C . VAL A 1 147 ? -37.524 23.083 29.285 1.00 61.84 147 VAL A C 1
ATOM 1054 O O . VAL A 1 147 ? -37.935 21.932 29.480 1.00 61.31 147 VAL A O 1
ATOM 1058 N N . ALA A 1 148 ? -38.092 23.911 28.411 1.00 62.85 148 ALA A N 1
ATOM 1059 C CA . ALA A 1 148 ? -39.100 23.433 27.471 1.00 60.69 148 ALA A CA 1
ATOM 1060 C C . ALA A 1 148 ? -38.644 22.156 26.770 1.00 59.83 148 ALA A C 1
ATOM 1061 O O . ALA A 1 148 ? -39.401 21.189 26.687 1.00 64.75 148 ALA A O 1
ATOM 1063 N N . ARG A 1 149 ? -37.379 22.086 26.356 1.00 59.29 149 ARG A N 1
ATOM 1064 C CA . ARG A 1 149 ? -36.917 20.881 25.672 1.00 63.89 149 ARG A CA 1
ATOM 1065 C C . ARG A 1 149 ? -36.843 19.690 26.609 1.00 63.69 149 ARG A C 1
ATOM 1066 O O . ARG A 1 149 ? -37.203 18.566 26.233 1.00 62.48 149 ARG A O 1
ATOM 1082 N N . VAL A 1 151 ? -38.385 19.089 29.530 1.00 59.02 151 VAL A N 1
ATOM 1083 C CA . VAL A 1 151 ? -39.687 18.645 30.018 1.00 59.20 151 VAL A CA 1
ATOM 1084 C C . VAL A 1 151 ? -40.457 17.946 28.904 1.00 62.09 151 VAL A C 1
ATOM 1085 O O . VAL A 1 151 ? -40.919 16.809 29.063 1.00 61.21 151 VAL A O 1
ATOM 1089 N N . GLY A 1 152 ? -40.594 18.611 27.751 1.00 62.36 152 GLY A N 1
ATOM 1090 C CA . GLY A 1 152 ? -41.085 17.927 26.564 1.00 63.23 152 GLY A CA 1
ATOM 1091 C C . GLY A 1 152 ? -40.417 16.590 26.330 1.00 59.63 152 GLY A C 1
ATOM 1092 O O . GLY A 1 152 ? -41.094 15.578 26.148 1.00 59.76 152 GLY A O 1
ATOM 1093 N N . ASP A 1 153 ? -39.077 16.561 26.372 1.00 58.76 153 ASP A N 1
ATOM 1094 C CA . ASP A 1 153 ? -38.356 15.303 26.175 1.00 59.98 153 ASP A CA 1
ATOM 1095 C C . ASP A 1 153 ? -38.723 14.282 27.241 1.00 66.19 153 ASP A C 1
ATOM 1096 O O . ASP A 1 153 ? -38.981 13.109 26.935 1.00 68.97 153 ASP A O 1
ATOM 1109 N N . HIS A 1 155 ? -41.516 14.142 28.986 1.00 55.09 155 HIS A N 1
ATOM 1110 C CA . HIS A 1 155 ? -42.882 13.676 28.797 1.00 58.25 155 HIS A CA 1
ATOM 1111 C C . HIS A 1 155 ? -42.974 12.715 27.632 1.00 62.88 155 HIS A C 1
ATOM 1112 O O . HIS A 1 155 ? -43.610 11.663 27.749 1.00 62.83 155 HIS A O 1
ATOM 1119 N N . ARG A 1 156 ? -42.350 13.063 26.487 1.00 61.39 156 ARG A N 1
ATOM 1120 C CA . ARG A 1 156 ? -42.402 12.165 25.337 1.00 66.53 156 ARG A CA 1
ATOM 1121 C C . ARG A 1 156 ? -41.689 10.870 25.657 1.00 67.64 156 ARG A C 1
ATOM 1122 O O . ARG A 1 156 ? -41.909 9.864 24.979 1.00 64.35 156 ARG A O 1
ATOM 1130 N N . ALA A 1 157 ? -40.831 10.853 26.671 1.00 59.80 157 ALA A N 1
ATOM 1131 C CA . ALA A 1 157 ? -40.177 9.585 26.930 1.00 57.60 157 ALA A CA 1
ATOM 1132 C C . ALA A 1 157 ? -40.949 8.759 27.944 1.00 59.29 157 ALA A C 1
ATOM 1133 O O . ALA A 1 157 ? -40.490 7.677 28.313 1.00 61.10 157 ALA A O 1
ATOM 1135 N N . GLY A 1 158 ? -42.135 9.208 28.353 1.00 56.53 158 GLY A N 1
ATOM 1136 C CA . GLY A 1 158 ? -42.974 8.456 29.271 1.00 58.81 158 GLY A CA 1
ATOM 1137 C C . GLY A 1 158 ? -42.809 8.777 30.750 1.00 65.97 158 GLY A C 1
ATOM 1138 O O . GLY A 1 158 ? -43.374 8.058 31.593 1.00 61.11 158 GLY A O 1
ATOM 1139 N N . VAL A 1 159 ? -42.089 9.844 31.088 1.00 62.53 159 VAL A N 1
ATOM 1140 C CA . VAL A 1 159 ? -41.834 10.225 32.472 1.00 65.61 159 VAL A CA 1
ATOM 1141 C C . VAL A 1 159 ? -42.547 11.534 32.755 1.00 67.16 159 VAL A C 1
ATOM 1142 O O . VAL A 1 159 ? -42.314 12.528 32.059 1.00 67.84 159 VAL A O 1
ATOM 1146 N N . ASN A 1 160 ? -43.401 11.546 33.774 1.00 63.19 160 ASN A N 1
ATOM 1147 C CA . ASN A 1 160 ? -43.891 12.794 34.335 1.00 65.37 160 ASN A CA 1
ATOM 1148 C C . ASN A 1 160 ? -43.256 13.016 35.712 1.00 71.24 160 ASN A C 1
ATOM 1149 O O . ASN A 1 160 ? -43.106 12.085 36.514 1.00 66.21 160 ASN A O 1
ATOM 1154 N N . HIS A 1 161 ? -42.866 14.258 35.970 1.00 71.10 161 HIS A N 1
ATOM 1155 C CA . HIS A 1 161 ? -42.006 14.532 37.106 1.00 69.21 161 HIS A CA 1
ATOM 1156 C C . HIS A 1 161 ? -42.752 14.393 38.418 1.00 66.45 161 HIS A C 1
ATOM 1157 O O . HIS A 1 161 ? -42.329 13.633 39.285 1.00 64.36 161 HIS A O 1
ATOM 1164 N N . ARG A 1 162 ? -43.853 15.132 38.561 1.00 66.72 162 ARG A N 1
ATOM 1165 C CA . ARG A 1 162 ? -44.727 15.222 39.731 1.00 68.66 162 ARG A CA 1
ATOM 1166 C C . ARG A 1 162 ? -44.238 16.282 40.704 1.00 66.55 162 ARG A C 1
ATOM 1167 O O . ARG A 1 162 ? -45.024 16.810 41.486 1.00 70.38 162 ARG A O 1
ATOM 1175 N N . ASP A 1 163 ? -42.965 16.640 40.626 1.00 66.16 163 ASP A N 1
ATOM 1176 C CA . ASP A 1 163 ? -42.414 17.807 41.293 1.00 62.65 163 ASP A CA 1
ATOM 1177 C C . ASP A 1 163 ? -41.613 18.652 40.316 1.00 68.41 163 ASP A C 1
ATOM 1178 O O . ASP A 1 163 ? -40.429 18.948 40.518 1.00 62.00 163 ASP A O 1
ATOM 1183 N N . CYS A 1 164 ? -42.276 19.057 39.229 1.00 69.00 164 CYS A N 1
ATOM 1184 C CA . CYS A 1 164 ? -41.646 19.781 38.133 1.00 65.38 164 CYS A CA 1
ATOM 1185 C C . CYS A 1 164 ? -41.620 21.268 38.464 1.00 66.03 164 CYS A C 1
ATOM 1186 O O . CYS A 1 164 ? -42.542 22.022 38.154 1.00 67.21 164 CYS A O 1
ATOM 1189 N N . TYR A 1 165 ? -40.568 21.689 39.154 1.00 69.33 165 TYR A N 1
ATOM 1190 C CA . TYR A 1 165 ? -40.393 23.083 39.520 1.00 66.69 165 TYR A CA 1
ATOM 1191 C C . TYR A 1 165 ? -39.029 23.524 39.044 1.00 62.30 165 TYR A C 1
ATOM 1192 O O . TYR A 1 165 ? -38.117 22.706 38.882 1.00 61.16 165 TYR A O 1
ATOM 1201 N N . ILE A 1 166 ? -38.874 24.838 38.880 1.00 56.61 166 ILE A N 1
ATOM 1202 C CA . ILE A 1 166 ? -37.574 25.329 38.446 1.00 60.53 166 ILE A CA 1
ATOM 1203 C C . ILE A 1 166 ? -36.482 24.970 39.441 1.00 64.16 166 ILE A C 1
ATOM 1204 O O . ILE A 1 166 ? -35.330 24.778 39.049 1.00 66.00 166 ILE A O 1
ATOM 1209 N N . CYS A 1 167 ? -36.809 24.811 40.734 1.00 67.04 167 CYS A N 1
ATOM 1210 C CA . CYS A 1 167 ? -35.717 24.468 41.638 1.00 65.64 167 CYS A CA 1
ATOM 1211 C C . CYS A 1 167 ? -35.184 23.060 41.381 1.00 63.61 167 CYS A C 1
ATOM 1212 O O . CYS A 1 167 ? -34.047 22.764 41.754 1.00 64.74 167 CYS A O 1
ATOM 1215 N N . HIS A 1 168 ? -35.943 22.191 40.713 1.00 63.94 168 HIS A N 1
ATOM 1216 C CA . HIS A 1 168 ? -35.444 20.856 40.421 1.00 62.87 168 HIS A CA 1
ATOM 1217 C C . HIS A 1 168 ? -34.713 20.780 39.097 1.00 67.49 168 HIS A C 1
ATOM 1218 O O . HIS A 1 168 ? -34.528 19.678 38.558 1.00 67.23 168 HIS A O 1
ATOM 1225 N N . PHE A 1 169 ? -34.274 21.918 38.571 1.00 62.91 169 PHE A N 1
ATOM 1226 C CA . PHE A 1 169 ? -33.413 21.956 37.395 1.00 69.37 169 PHE A CA 1
ATOM 1227 C C . PHE A 1 169 ? -32.097 22.601 37.799 1.00 69.61 169 PHE A C 1
ATOM 1228 O O . PHE A 1 169 ? -32.091 23.726 38.310 1.00 73.19 169 PHE A O 1
ATOM 1236 N N . LEU A 1 170 ? -30.996 21.888 37.585 1.00 67.54 170 LEU A N 1
ATOM 1237 C CA . LEU A 1 170 ? -29.681 22.362 37.977 1.00 65.31 170 LEU A CA 1
ATOM 1238 C C . LEU A 1 170 ? -28.978 22.977 36.775 1.00 76.33 170 LEU A C 1
ATOM 1239 O O . LEU A 1 170 ? -28.846 22.343 35.717 1.00 77.50 170 LEU A O 1
ATOM 1244 N N . LEU A 1 171 ? -28.565 24.226 36.927 1.00 77.48 171 LEU A N 1
ATOM 1245 C CA . LEU A 1 171 ? -27.649 24.846 35.987 1.00 75.75 171 LEU A CA 1
ATOM 1246 C C . LEU A 1 171 ? -26.224 24.517 36.411 1.00 81.42 171 LEU A C 1
ATOM 1247 O O . LEU A 1 171 ? -25.877 24.620 37.596 1.00 80.65 171 LEU A O 1
ATOM 1252 N N . HIS A 1 172 ? -25.398 24.101 35.458 1.00 82.10 172 HIS A N 1
ATOM 1253 C CA . HIS A 1 172 ? -24.065 23.613 35.788 1.00 86.96 172 HIS A CA 1
ATOM 1254 C C . HIS A 1 172 ? -23.067 24.762 35.786 1.00 86.99 172 HIS A C 1
ATOM 1255 O O . HIS A 1 172 ? -22.907 25.446 34.774 1.00 87.36 172 HIS A O 1
ATOM 1262 N N . THR A 1 173 ? -22.392 24.963 36.923 1.00 88.27 173 THR A N 1
ATOM 1263 C CA . THR A 1 173 ? -21.479 26.084 37.119 1.00 91.19 173 THR A CA 1
ATOM 1264 C C . THR A 1 173 ? -20.007 25.678 37.095 1.00 93.37 173 THR A C 1
ATOM 1265 O O . THR A 1 173 ? -19.151 26.459 37.522 1.00 95.09 173 THR A O 1
ATOM 1269 N N . ASP A 1 174 ? -19.688 24.472 36.621 1.00 95.34 174 ASP A N 1
ATOM 1270 C CA . ASP A 1 174 ? -18.287 24.101 36.447 1.00 93.79 174 ASP A CA 1
ATOM 1271 C C . ASP A 1 174 ? -17.607 24.885 35.331 1.00 96.19 174 ASP A C 1
ATOM 1272 O O . ASP A 1 174 ? -16.381 24.816 35.202 1.00 100.07 174 ASP A O 1
ATOM 1277 N N . LYS A 1 175 ? -18.362 25.619 34.525 1.00 96.43 175 LYS A N 1
ATOM 1278 C CA . LYS A 1 175 ? -17.854 26.458 33.462 1.00 98.36 175 LYS A CA 1
ATOM 1279 C C . LYS A 1 175 ? -18.628 27.763 33.491 1.00 99.59 175 LYS A C 1
ATOM 1280 O O . LYS A 1 175 ? -19.733 27.813 34.060 1.00 98.63 175 LYS A O 1
ATOM 1286 N N . PRO A 1 176 ? -18.100 28.832 32.920 1.00 102.75 176 PRO A N 1
ATOM 1287 C CA . PRO A 1 176 ? -18.891 30.061 32.820 1.00 101.12 176 PRO A CA 1
ATOM 1288 C C . PRO A 1 176 ? -20.122 29.830 31.957 1.00 97.51 176 PRO A C 1
ATOM 1289 O O . PRO A 1 176 ? -20.080 29.113 30.954 1.00 95.80 176 PRO A O 1
ATOM 1293 N N . VAL A 1 177 ? -21.224 30.437 32.372 1.00 94.70 177 VAL A N 1
ATOM 1294 C CA . VAL A 1 177 ? -22.521 30.236 31.749 1.00 93.38 177 VAL A CA 1
ATOM 1295 C C . VAL A 1 177 ? -22.793 31.390 30.792 1.00 93.89 177 VAL A C 1
ATOM 1296 O O . VAL A 1 177 ? -22.687 32.560 31.178 1.00 91.19 177 VAL A O 1
ATOM 1300 N N . SER A 1 178 ? -23.143 31.062 29.544 1.00 91.90 178 SER A N 1
ATOM 1301 C CA . SER A 1 178 ? -23.573 32.044 28.557 1.00 89.84 178 SER A CA 1
ATOM 1302 C C . SER A 1 178 ? -24.771 31.488 27.803 1.00 92.56 178 SER A C 1
ATOM 1303 O O . SER A 1 178 ? -25.132 30.319 27.954 1.00 93.59 178 SER A O 1
ATOM 1306 N N . ALA A 1 179 ? -25.364 32.327 26.944 1.00 89.54 179 ALA A N 1
ATOM 1307 C CA . ALA A 1 179 ? -26.528 31.885 26.180 1.00 87.73 179 ALA A CA 1
ATOM 1308 C C . ALA A 1 179 ? -26.167 30.801 25.173 1.00 91.56 179 ALA A C 1
ATOM 1309 O O . ALA A 1 179 ? -27.047 30.061 24.709 1.00 90.10 179 ALA A O 1
ATOM 1311 N N . ASP A 1 180 ? -24.893 30.693 24.813 1.00 93.13 180 ASP A N 1
ATOM 1312 C CA . ASP A 1 180 ? -24.495 29.746 23.786 1.00 95.59 180 ASP A CA 1
ATOM 1313 C C . ASP A 1 180 ? -23.961 28.463 24.373 1.00 94.82 180 ASP A C 1
ATOM 1314 O O . ASP A 1 180 ? -23.861 27.460 23.657 1.00 95.86 180 ASP A O 1
ATOM 1319 N N . ASP A 1 181 ? -23.657 28.466 25.662 1.00 91.28 181 ASP A N 1
ATOM 1320 C CA . ASP A 1 181 ? -23.003 27.327 26.287 1.00 92.13 181 ASP A CA 1
ATOM 1321 C C . ASP A 1 181 ? -23.450 27.255 27.749 1.00 94.36 181 ASP A C 1
ATOM 1322 O O . ASP A 1 181 ? -23.030 28.075 28.575 1.00 92.43 181 ASP A O 1
ATOM 1327 N N . PHE A 1 182 ? -24.316 26.282 28.046 1.00 94.57 182 PHE A N 1
ATOM 1328 C CA . PHE A 1 182 ? -24.762 25.949 29.397 1.00 85.49 182 PHE A CA 1
ATOM 1329 C C . PHE A 1 182 ? -25.477 24.607 29.345 1.00 84.26 182 PHE A C 1
ATOM 1330 O O . PHE A 1 182 ? -26.092 24.264 28.332 1.00 86.11 182 PHE A O 1
ATOM 1338 N N . ARG A 1 183 ? -25.405 23.851 30.442 1.00 85.26 183 ARG A N 1
ATOM 1339 C CA . ARG A 1 183 ? -26.124 22.587 30.509 1.00 81.16 183 ARG A CA 1
ATOM 1340 C C . ARG A 1 183 ? -26.951 22.497 31.785 1.00 82.56 183 ARG A C 1
ATOM 1341 O O . ARG A 1 183 ? -26.530 22.950 32.857 1.00 82.50 183 ARG A O 1
ATOM 1349 N N . LEU A 1 184 ? -28.139 21.921 31.646 1.00 76.21 184 LEU A N 1
ATOM 1350 C CA . LEU A 1 184 ? -29.065 21.693 32.732 1.00 73.48 184 LEU A CA 1
ATOM 1351 C C . LEU A 1 184 ? -29.072 20.215 33.100 1.00 77.50 184 LEU A C 1
ATOM 1352 O O . LEU A 1 184 ? -28.663 19.360 32.314 1.00 73.28 184 LEU A O 1
ATOM 1357 N N . SER A 1 185 ? -29.479 19.931 34.342 1.00 72.19 185 SER A N 1
ATOM 1358 C CA . SER A 1 185 ? -29.863 18.593 34.762 1.00 68.05 185 SER A CA 1
ATOM 1359 C C . SER A 1 185 ? -31.155 18.698 35.553 1.00 69.96 185 SER A C 1
ATOM 1360 O O . SER A 1 185 ? -31.318 19.614 36.371 1.00 69.22 185 SER A O 1
ATOM 1363 N N . VAL A 1 186 ? -32.073 17.789 35.297 1.00 67.02 186 VAL A N 1
ATOM 1364 C CA . VAL A 1 186 ? -33.273 17.690 36.116 1.00 66.28 186 VAL A CA 1
ATOM 1365 C C . VAL A 1 186 ? -32.977 16.759 37.287 1.00 67.04 186 VAL A C 1
ATOM 1366 O O . VAL A 1 186 ? -32.320 15.723 37.126 1.00 69.15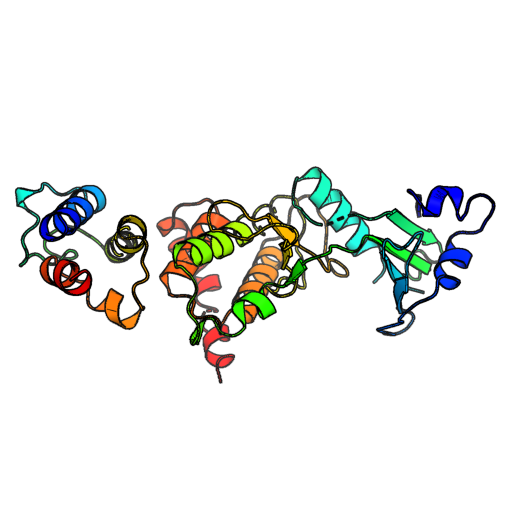 186 VAL A O 1
ATOM 1370 N N . ILE A 1 187 ? -33.440 17.136 38.475 1.00 65.20 187 ILE A N 1
ATOM 1371 C CA . ILE A 1 187 ? -33.207 16.294 39.641 1.00 69.47 187 ILE A CA 1
ATOM 1372 C C . ILE A 1 187 ? -34.531 16.049 40.329 1.00 69.69 187 ILE A C 1
ATOM 1373 O O . ILE A 1 187 ? -35.591 16.370 39.779 1.00 66.83 187 ILE A O 1
ATOM 1378 N N . ASP A 1 188 ? -34.449 15.539 41.563 1.00 72.88 188 ASP A N 1
ATOM 1379 C CA . ASP A 1 188 ? -35.531 15.042 42.395 1.00 60.79 188 ASP A CA 1
ATOM 1380 C C . ASP A 1 188 ? -36.634 14.337 41.643 1.00 72.31 188 ASP A C 1
ATOM 1381 O O . ASP A 1 188 ? -37.652 14.954 41.312 1.00 71.48 188 ASP A O 1
ATOM 1386 N N . LEU A 1 189 ? -36.483 13.038 41.424 1.00 72.20 189 LEU A N 1
ATOM 1387 C CA . LEU A 1 189 ? -37.508 12.273 40.736 1.00 67.39 189 LEU A CA 1
ATOM 1388 C C . LEU A 1 189 ? -38.191 11.295 41.685 1.00 68.62 189 LEU A C 1
ATOM 1389 O O . LEU A 1 189 ? -38.702 10.258 41.252 1.00 63.37 189 LEU A O 1
ATOM 1394 N N . HIS A 1 190 ? -38.223 11.623 42.978 1.00 63.37 190 HIS A N 1
ATOM 1395 C CA . HIS A 1 190 ? -38.558 10.614 43.981 1.00 67.03 190 HIS A CA 1
ATOM 1396 C C . HIS A 1 190 ? -39.995 10.125 43.838 1.00 65.12 190 HIS A C 1
ATOM 1397 O O . HIS A 1 190 ? -40.285 8.972 44.177 1.00 69.00 190 HIS A O 1
ATOM 1404 N N . ARG A 1 191 ? -40.886 10.972 43.308 1.00 65.25 191 ARG A N 1
ATOM 1405 C CA . ARG A 1 191 ? -42.270 10.655 42.954 1.00 68.86 191 ARG A CA 1
ATOM 1406 C C . ARG A 1 191 ? -42.516 10.508 41.443 1.00 70.85 191 ARG A C 1
ATOM 1407 O O . ARG A 1 191 ? -43.676 10.507 41.022 1.00 66.22 191 ARG A O 1
ATOM 1415 N N . ALA A 1 192 ? -41.477 10.452 40.621 1.00 64.77 192 ALA A N 1
ATOM 1416 C CA . ALA A 1 192 ? -41.694 10.422 39.189 1.00 67.05 192 ALA A CA 1
ATOM 1417 C C . ALA A 1 192 ? -42.329 9.109 38.755 1.00 70.30 192 ALA A C 1
ATOM 1418 O O . ALA A 1 192 ? -41.961 8.021 39.217 1.00 69.56 192 ALA A O 1
ATOM 1420 N N . GLN A 1 193 ? -43.258 9.222 37.813 1.00 67.90 193 GLN A N 1
ATOM 1421 C CA . GLN A 1 193 ? -43.936 8.080 37.224 1.00 65.84 193 GLN A CA 1
ATOM 1422 C C . GLN A 1 193 ? -43.430 7.819 35.810 1.00 71.51 193 GLN A C 1
ATOM 1423 O O . GLN A 1 193 ? -43.379 8.735 34.967 1.00 63.60 193 GLN A O 1
ATOM 1429 N N . THR A 1 194 ? -43.096 6.555 35.554 1.00 66.70 194 THR A N 1
ATOM 1430 C CA . THR A 1 194 ? -42.498 6.127 34.307 1.00 63.64 194 THR A CA 1
ATOM 1431 C C . THR A 1 194 ? -43.428 5.152 33.619 1.00 71.53 194 THR A C 1
ATOM 1432 O O . THR A 1 194 ? -43.748 4.094 34.182 1.00 65.58 194 THR A O 1
ATOM 1436 N N . ARG A 1 195 ? -43.830 5.499 32.397 1.00 64.58 195 ARG A N 1
ATOM 1437 C CA . ARG A 1 195 ? -44.698 4.666 31.589 1.00 68.73 195 ARG A CA 1
ATOM 1438 C C . ARG A 1 195 ? -44.137 4.618 30.190 1.00 69.30 195 ARG A C 1
ATOM 1439 O O . ARG A 1 195 ? -43.105 5.231 29.888 1.00 66.84 195 ARG A O 1
ATOM 1447 N N . ASP A 1 196 ? -44.831 3.909 29.315 1.00 71.89 196 ASP A N 1
ATOM 1448 C CA . ASP A 1 196 ? -44.411 4.029 27.932 1.00 71.99 196 ASP A CA 1
ATOM 1449 C C . ASP A 1 196 ? -44.967 5.286 27.288 1.00 68.88 196 ASP A C 1
ATOM 1450 O O . ASP A 1 196 ? -44.318 5.837 26.399 1.00 70.11 196 ASP A O 1
ATOM 1455 N N . ALA A 1 197 ? -46.103 5.791 27.770 1.00 68.82 197 ALA A N 1
ATOM 1456 C CA . ALA A 1 197 ? -46.625 7.086 27.353 1.00 66.54 197 ALA A CA 1
ATOM 1457 C C . ALA A 1 197 ? -47.186 7.810 28.563 1.00 69.72 197 ALA A C 1
ATOM 1458 O O . ALA A 1 197 ? -47.953 7.228 29.330 1.00 72.51 197 ALA A O 1
ATOM 1460 N N . THR A 1 198 ? -46.853 9.078 28.689 1.00 71.52 198 THR A N 1
ATOM 1461 C CA . THR A 1 198 ? -47.301 9.964 29.753 1.00 67.43 198 THR A CA 1
ATOM 1462 C C . THR A 1 198 ? -48.713 10.472 29.499 1.00 72.67 198 THR A C 1
ATOM 1463 O O . THR A 1 198 ? -48.924 11.268 28.575 1.00 76.07 198 THR A O 1
ATOM 1467 N N . PRO A 1 199 ? -49.689 10.055 30.300 1.00 71.20 199 PRO A N 1
ATOM 1468 C CA . PRO A 1 199 ? -51.059 10.534 30.108 1.00 71.19 199 PRO A CA 1
ATOM 1469 C C . PRO A 1 199 ? -51.111 12.050 30.134 1.00 76.13 199 PRO A C 1
ATOM 1470 O O . PRO A 1 199 ? -50.309 12.709 30.798 1.00 76.64 199 PRO A O 1
ATOM 1474 N N . LYS A 1 200 ? -52.091 12.604 29.418 1.00 79.76 200 LYS A N 1
ATOM 1475 C CA . LYS A 1 200 ? -52.141 14.054 29.262 1.00 79.27 200 LYS A CA 1
ATOM 1476 C C . LYS A 1 200 ? -52.415 14.755 30.595 1.00 77.56 200 LYS A C 1
ATOM 1477 O O . LYS A 1 200 ? -51.893 15.846 30.841 1.00 76.97 200 LYS A O 1
ATOM 1483 N N . ARG A 1 201 ? -53.223 14.149 31.471 1.00 77.69 201 ARG A N 1
ATOM 1484 C CA . ARG A 1 201 ? -53.458 14.754 32.781 1.00 76.64 201 ARG A CA 1
ATOM 1485 C C . ARG A 1 201 ? -52.154 14.903 33.551 1.00 79.08 201 ARG A C 1
ATOM 1486 O O . ARG A 1 201 ? -51.937 15.898 34.256 1.00 76.27 201 ARG A O 1
ATOM 1494 N N . TRP A 1 202 ? -51.270 13.921 33.427 1.00 77.37 202 TRP A N 1
ATOM 1495 C CA . TRP A 1 202 ? -50.020 13.995 34.159 1.00 72.25 202 TRP A CA 1
ATOM 1496 C C . TRP A 1 202 ? -49.067 14.990 33.510 1.00 73.67 202 TRP A C 1
ATOM 1497 O O . TRP A 1 202 ? -48.413 15.768 34.221 1.00 73.34 202 TRP A O 1
ATOM 1508 N N . ARG A 1 203 ? -48.988 14.985 32.170 1.00 72.02 203 ARG A N 1
ATOM 1509 C CA . ARG A 1 203 ? -48.286 16.044 31.444 1.00 69.62 203 ARG A CA 1
ATOM 1510 C C . ARG A 1 203 ? -48.688 17.419 31.967 1.00 68.49 203 ARG A C 1
ATOM 1511 O O . ARG A 1 203 ? -47.838 18.275 32.246 1.00 69.25 203 ARG A O 1
ATOM 1519 N N . ASN A 1 204 ? -49.990 17.645 32.116 1.00 68.91 204 ASN A N 1
ATOM 1520 C CA . ASN A 1 204 ? -50.456 18.989 32.411 1.00 69.46 204 ASN A CA 1
ATOM 1521 C C . ASN A 1 204 ? -50.136 19.381 33.849 1.00 73.96 204 ASN A C 1
ATOM 1522 O O . ASN A 1 204 ? -49.779 20.534 34.109 1.00 74.46 204 ASN A O 1
ATOM 1527 N N . LYS A 1 205 ? -50.231 18.429 34.790 1.00 70.25 205 LYS A N 1
ATOM 1528 C CA . LYS A 1 205 ? -49.843 18.700 36.170 1.00 73.93 205 LYS A CA 1
ATOM 1529 C C . LYS A 1 205 ? -48.408 19.221 36.238 1.00 74.17 205 LYS A C 1
ATOM 1530 O O . LYS A 1 205 ? -48.153 20.267 36.841 1.00 74.28 205 LYS A O 1
ATOM 1536 N N . ASP A 1 206 ? -47.461 18.526 35.582 1.00 71.78 206 ASP A N 1
ATOM 1537 C CA . ASP A 1 206 ? -46.074 18.995 35.530 1.00 64.23 206 ASP A CA 1
ATOM 1538 C C . ASP A 1 206 ? -45.991 20.406 34.965 1.00 71.21 206 ASP A C 1
ATOM 1539 O O . ASP A 1 206 ? -45.262 21.257 35.494 1.00 69.67 206 ASP A O 1
ATOM 1544 N N . LEU A 1 207 ? -46.670 20.642 33.830 1.00 72.37 207 LEU A N 1
ATOM 1545 C CA . LEU A 1 207 ? -46.643 21.952 33.193 1.00 67.71 207 LEU A CA 1
ATOM 1546 C C . LEU A 1 207 ? -47.230 23.016 34.098 1.00 66.89 207 LEU A C 1
ATOM 1547 O O . LEU A 1 207 ? -46.726 24.139 34.156 1.00 67.16 207 LEU A O 1
ATOM 1552 N N . ALA A 1 208 ? -48.332 22.698 34.767 1.00 71.70 208 ALA A N 1
ATOM 1553 C CA . ALA A 1 208 ? -48.889 23.604 35.762 1.00 68.13 208 ALA A CA 1
ATOM 1554 C C . ALA A 1 208 ? -47.859 23.924 36.833 1.00 68.02 208 ALA A C 1
ATOM 1555 O O . ALA A 1 208 ? -47.564 25.091 37.110 1.00 71.08 208 ALA A O 1
ATOM 1557 N N . ALA A 1 209 ? -47.278 22.890 37.435 1.00 72.74 209 ALA A N 1
ATOM 1558 C CA . ALA A 1 209 ? -46.341 23.115 38.529 1.00 65.73 209 ALA A CA 1
ATOM 1559 C C . ALA A 1 209 ? -45.120 23.889 38.046 1.00 70.01 209 ALA A C 1
ATOM 1560 O O . ALA A 1 209 ? -44.665 24.824 38.717 1.00 70.77 209 ALA A O 1
ATOM 1562 N N . LEU A 1 210 ? -44.589 23.547 36.865 1.00 68.66 210 LEU A N 1
ATOM 1563 C CA . LEU A 1 210 ? -43.434 24.293 36.385 1.00 62.97 210 LEU A CA 1
ATOM 1564 C C . LEU A 1 210 ? -43.766 25.769 36.256 1.00 63.06 210 LEU A C 1
ATOM 1565 O O . LEU A 1 210 ? -42.988 26.630 36.687 1.00 65.48 210 LEU A O 1
ATOM 1570 N N . TYR A 1 211 ? -44.954 26.077 35.739 1.00 60.31 211 TYR A N 1
ATOM 1571 C CA . TYR A 1 211 ? -45.367 27.466 35.596 1.00 61.53 211 TYR A CA 1
ATOM 1572 C C . TYR A 1 211 ? -45.498 28.155 36.959 1.00 66.04 211 TYR A C 1
ATOM 1573 O O . TYR A 1 211 ? -44.990 29.261 37.154 1.00 66.25 211 TYR A O 1
ATOM 1582 N N . PHE A 1 212 ? -46.195 27.533 37.908 1.00 60.57 212 PHE A N 1
ATOM 1583 C CA . PHE A 1 212 ? -46.395 28.225 39.180 1.00 69.66 212 PHE A CA 1
ATOM 1584 C C . PHE A 1 212 ? -45.079 28.434 39.897 1.00 64.00 212 PHE A C 1
ATOM 1585 O O . PHE A 1 212 ? -44.911 29.440 40.583 1.00 74.54 212 PHE A O 1
ATOM 1593 N N . SER A 1 213 ? -44.106 27.556 39.692 1.00 65.42 213 SER A N 1
ATOM 1594 C CA . SER A 1 213 ? -42.813 27.816 40.305 1.00 60.45 213 SER A CA 1
ATOM 1595 C C . SER A 1 213 ? -42.090 28.991 39.669 1.00 67.21 213 SER A C 1
ATOM 1596 O O . SER A 1 213 ? -41.020 29.366 40.149 1.00 68.01 213 SER A O 1
ATOM 1599 N N . ALA A 1 214 ? -42.623 29.603 38.604 1.00 63.34 214 ALA A N 1
ATOM 1600 C CA . ALA A 1 214 ? -41.827 30.581 37.871 1.00 61.38 214 ALA A CA 1
ATOM 1601 C C . ALA A 1 214 ? -42.544 31.913 37.690 1.00 63.96 214 ALA A C 1
ATOM 1602 O O . ALA A 1 214 ? -42.099 32.736 36.881 1.00 68.16 214 ALA A O 1
ATOM 1604 N N . LEU A 1 215 ? -43.604 32.162 38.467 1.00 68.59 215 LEU A N 1
ATOM 1605 C CA . LEU A 1 215 ? -44.411 33.375 38.359 1.00 72.55 215 LEU A CA 1
ATOM 1606 C C . LEU A 1 215 ? -43.687 34.648 38.772 1.00 74.70 215 LEU A C 1
ATOM 1607 O O . LEU A 1 215 ? -44.220 35.739 38.534 1.00 77.36 215 LEU A O 1
ATOM 1612 N N . ASP A 1 216 ? -42.491 34.554 39.345 1.00 71.59 216 ASP A N 1
ATOM 1613 C CA . ASP A 1 216 ? -41.869 35.696 39.997 1.00 82.13 216 ASP A CA 1
ATOM 1614 C C . ASP A 1 216 ? -40.508 36.035 39.401 1.00 80.55 216 ASP A C 1
ATOM 1615 O O . ASP A 1 216 ? -39.678 36.657 40.065 1.00 84.12 216 ASP A O 1
ATOM 1620 N N . ILE A 1 217 ? -40.246 35.648 38.161 1.00 74.08 217 ILE A N 1
ATOM 1621 C CA . ILE A 1 217 ? -38.945 35.899 37.572 1.00 72.81 217 ILE A CA 1
ATOM 1622 C C . ILE A 1 217 ? -39.039 36.818 36.360 1.00 75.60 217 ILE A C 1
ATOM 1623 O O . ILE A 1 217 ? -38.061 36.960 35.615 1.00 75.59 217 ILE A O 1
ATOM 1628 N N . GLY A 1 218 ? -40.181 37.465 36.155 1.00 74.04 218 GLY A N 1
ATOM 1629 C CA . GLY A 1 218 ? -40.290 38.408 35.057 1.00 75.62 218 GLY A CA 1
ATOM 1630 C C . GLY A 1 218 ? -40.418 37.769 33.688 1.00 79.42 218 GLY A C 1
ATOM 1631 O O . GLY A 1 218 ? -39.830 38.261 32.716 1.00 78.31 218 GLY A O 1
ATOM 1632 N N . LEU A 1 219 ? -41.168 36.680 33.580 1.00 78.11 219 LEU A N 1
ATOM 1633 C CA . LEU A 1 219 ? -41.445 36.107 32.271 1.00 68.95 219 LEU A CA 1
ATOM 1634 C C . LEU A 1 219 ? -42.479 36.970 31.573 1.00 73.78 219 LEU A C 1
ATOM 1635 O O . LEU A 1 219 ? -43.607 37.116 32.061 1.00 67.27 219 LEU A O 1
ATOM 1640 N N . THR A 1 220 ? -42.102 37.523 30.415 1.00 75.30 220 THR A N 1
ATOM 1641 C CA . THR A 1 220 ? -43.065 38.213 29.578 1.00 75.60 220 THR A CA 1
ATOM 1642 C C . THR A 1 220 ? -44.083 37.209 29.059 1.00 75.33 220 THR A C 1
ATOM 1643 O O . THR A 1 220 ? -43.899 35.994 29.161 1.00 68.10 220 THR A O 1
ATOM 1647 N N . ARG A 1 221 ? -45.181 37.728 28.497 1.00 77.24 221 ARG A N 1
ATOM 1648 C CA . ARG A 1 221 ? -46.110 36.838 27.818 1.00 78.57 221 ARG A CA 1
ATOM 1649 C C . ARG A 1 221 ? -45.398 36.068 26.729 1.00 77.23 221 ARG A C 1
ATOM 1650 O O . ARG A 1 221 ? -45.749 34.919 26.447 1.00 76.53 221 ARG A O 1
ATOM 1658 N N . ARG A 1 222 ? -44.369 36.666 26.137 1.00 75.47 222 ARG A N 1
ATOM 1659 C CA . ARG A 1 222 ? -43.714 36.023 25.011 1.00 77.81 222 ARG A CA 1
ATOM 1660 C C . ARG A 1 222 ? -42.706 34.982 25.468 1.00 73.21 222 ARG A C 1
ATOM 1661 O O . ARG A 1 222 ? -42.517 33.968 24.785 1.00 75.52 222 ARG A O 1
ATOM 1669 N N . ASP A 1 223 ? -42.060 35.195 26.615 1.00 74.11 223 ASP A N 1
ATOM 1670 C CA . ASP A 1 223 ? -41.252 34.121 27.180 1.00 70.53 223 ASP A CA 1
ATOM 1671 C C . ASP A 1 223 ? -42.098 32.888 27.455 1.00 63.35 223 ASP A C 1
ATOM 1672 O O . ASP A 1 223 ? -41.599 31.766 27.383 1.00 68.03 223 ASP A O 1
ATOM 1677 N N . LYS A 1 224 ? -43.382 33.064 27.740 1.00 62.98 224 LYS A N 1
ATOM 1678 C CA . LYS A 1 224 ? -44.224 31.900 27.989 1.00 69.43 224 LYS A CA 1
ATOM 1679 C C . LYS A 1 224 ? -44.649 31.223 26.686 1.00 67.59 224 LYS A C 1
ATOM 1680 O O . LYS A 1 224 ? -44.687 29.987 26.615 1.00 65.49 224 LYS A O 1
ATOM 1686 N N . LEU A 1 225 ? -44.977 32.009 25.648 1.00 72.71 225 LEU A N 1
ATOM 1687 C CA . LEU A 1 225 ? -45.246 31.427 24.326 1.00 64.87 225 LEU A CA 1
ATOM 1688 C C . LEU A 1 225 ? -44.011 30.727 23.776 1.00 61.38 225 LEU A C 1
ATOM 1689 O O . LEU A 1 225 ? -44.108 29.615 23.248 1.00 68.91 225 LEU A O 1
ATOM 1694 N N . ARG A 1 226 ? -42.840 31.364 23.876 1.00 62.15 226 ARG A N 1
ATOM 1695 C CA . ARG A 1 226 ? -41.603 30.663 23.553 1.00 59.20 226 ARG A CA 1
ATOM 1696 C C . ARG A 1 226 ? -41.551 29.318 24.258 1.00 65.78 226 ARG A C 1
ATOM 1697 O O . ARG A 1 226 ? -41.241 28.297 23.641 1.00 69.59 226 ARG A O 1
ATOM 1705 N N . PHE A 1 227 ? -41.871 29.291 25.558 1.00 69.38 227 PHE A N 1
ATOM 1706 C CA . PHE A 1 227 ? -41.851 28.021 26.266 1.00 62.72 227 PHE A CA 1
ATOM 1707 C C . PHE A 1 227 ? -42.805 27.025 25.627 1.00 58.86 227 PHE A C 1
ATOM 1708 O O . PHE A 1 227 ? -42.445 25.864 25.421 1.00 61.96 227 PHE A O 1
ATOM 1716 N N . LEU A 1 228 ? -44.053 27.438 25.392 1.00 57.50 228 LEU A N 1
ATOM 1717 C CA . LEU A 1 228 ? -45.073 26.504 24.917 1.00 62.71 228 LEU A CA 1
ATOM 1718 C C . LEU A 1 228 ? -44.708 25.921 23.553 1.00 65.89 228 LEU A C 1
ATOM 1719 O O . LEU A 1 228 ? -44.855 24.709 23.327 1.00 62.75 228 LEU A O 1
ATOM 1724 N N . ARG A 1 229 ? -44.232 26.775 22.642 1.00 64.50 229 ARG A N 1
ATOM 1725 C CA . ARG A 1 229 ? -43.821 26.318 21.317 1.00 71.33 229 ARG A CA 1
ATOM 1726 C C . ARG A 1 229 ? -42.729 25.265 21.428 1.00 70.00 229 ARG A C 1
ATOM 1727 O O . ARG A 1 229 ? -42.846 24.170 20.864 1.00 70.11 229 ARG A O 1
ATOM 1735 N N . THR A 1 230 ? -41.658 25.573 22.161 1.00 64.70 230 THR A N 1
ATOM 1736 C CA . THR A 1 230 ? -40.583 24.598 22.288 1.00 63.63 230 THR A CA 1
ATOM 1737 C C . THR A 1 230 ? -41.062 23.361 23.028 1.00 69.91 230 THR A C 1
ATOM 1738 O O . THR A 1 230 ? -40.663 22.236 22.699 1.00 70.88 230 THR A O 1
ATOM 1742 N N . TYR A 1 231 ? -41.953 23.541 24.008 1.00 68.11 231 TYR A N 1
ATOM 1743 C CA . TYR A 1 231 ? -42.416 22.390 24.781 1.00 66.51 231 TYR A CA 1
ATOM 1744 C C . TYR A 1 231 ? -43.211 21.425 23.902 1.00 66.78 231 TYR A C 1
ATOM 1745 O O . TYR A 1 231 ? -42.931 20.220 23.871 1.00 64.21 231 TYR A O 1
ATOM 1754 N N . PHE A 1 232 ? -44.219 21.939 23.191 1.00 65.81 232 PHE A N 1
ATOM 1755 C CA . PHE A 1 232 ? -45.067 21.102 22.348 1.00 67.53 232 PHE A CA 1
ATOM 1756 C C . PHE A 1 232 ? -44.432 20.758 21.005 1.00 65.83 232 PHE A C 1
ATOM 1757 O O . PHE A 1 232 ? -44.745 19.705 20.442 1.00 67.88 232 PHE A O 1
ATOM 1765 N N . ARG A 1 233 ? -43.519 21.588 20.496 1.00 66.82 233 ARG A N 1
ATOM 1766 C CA . ARG A 1 233 ? -42.951 21.404 19.158 1.00 67.86 233 ARG A CA 1
ATOM 1767 C C . ARG A 1 233 ? -44.090 21.348 18.143 1.00 67.39 233 ARG A C 1
ATOM 1768 O O . ARG A 1 233 ? -44.243 20.385 17.394 1.00 67.83 233 ARG A O 1
ATOM 1776 N N . ARG A 1 234 ? -44.935 22.349 18.226 1.00 66.39 234 ARG A N 1
ATOM 1777 C CA . ARG A 1 234 ? -46.126 22.541 17.381 1.00 65.06 234 ARG A CA 1
ATOM 1778 C C . ARG A 1 234 ? -46.175 24.048 17.176 1.00 69.72 234 ARG A C 1
ATOM 1779 O O . ARG A 1 234 ? -45.534 24.799 17.873 1.00 67.75 234 ARG A O 1
ATOM 1787 N N . PRO A 1 235 ? -46.903 24.479 16.133 1.00 74.16 235 PRO A N 1
ATOM 1788 C CA . PRO A 1 235 ? -46.992 25.927 15.925 1.00 71.49 235 PRO A CA 1
ATOM 1789 C C . PRO A 1 235 ? -47.716 26.568 17.084 1.00 68.44 235 PRO A C 1
ATOM 1790 O O . PRO A 1 235 ? -48.548 25.951 17.751 1.00 69.94 235 PRO A O 1
ATOM 1794 N N . LEU A 1 236 ? -47.360 27.821 17.335 1.00 70.08 236 LEU A N 1
ATOM 1795 C CA . LEU A 1 236 ? -47.988 28.575 18.406 1.00 67.35 236 LEU A CA 1
ATOM 1796 C C . LEU A 1 236 ? -49.494 28.655 18.216 1.00 72.49 236 LEU A C 1
ATOM 1797 O O . LEU A 1 236 ? -50.258 28.541 19.179 1.00 73.14 236 LEU A O 1
ATOM 1802 N N . ARG A 1 237 ? -49.947 28.829 16.976 1.00 73.87 237 ARG A N 1
ATOM 1803 C CA . ARG A 1 237 ? -51.373 29.032 16.752 1.00 71.11 237 ARG A CA 1
ATOM 1804 C C . ARG A 1 237 ? -52.165 27.776 17.092 1.00 71.71 237 ARG A C 1
ATOM 1805 O O . ARG A 1 237 ? -53.246 27.856 17.698 1.00 73.56 237 ARG A O 1
ATOM 1813 N N . GLU A 1 238 ? -51.626 26.605 16.748 1.00 65.32 238 GLU A N 1
ATOM 1814 C CA . GLU A 1 238 ? -52.290 25.361 17.121 1.00 69.58 238 GLU A CA 1
ATOM 1815 C C . GLU A 1 238 ? -52.334 25.186 18.649 1.00 72.54 238 GLU A C 1
ATOM 1816 O O . GLU A 1 238 ? -53.366 24.777 19.201 1.00 70.66 238 GLU A O 1
ATOM 1822 N N . ILE A 1 239 ? -51.233 25.495 19.348 1.00 70.69 239 ILE A N 1
ATOM 1823 C CA . ILE A 1 239 ? -51.192 25.324 20.808 1.00 70.42 239 ILE A CA 1
ATOM 1824 C C . ILE A 1 239 ? -52.280 26.160 21.470 1.00 70.57 239 ILE A C 1
ATOM 1825 O O . ILE A 1 239 ? -53.113 25.649 22.226 1.00 68.08 239 ILE A O 1
ATOM 1830 N N . LEU A 1 240 ? -52.298 27.460 21.169 1.00 72.00 240 LEU A N 1
ATOM 1831 C CA . LEU A 1 240 ? -53.288 28.367 21.732 1.00 70.83 240 LEU A CA 1
ATOM 1832 C C . LEU A 1 240 ? -54.713 27.955 21.416 1.00 75.10 240 LEU A C 1
ATOM 1833 O O . LEU A 1 240 ? -55.643 28.360 22.121 1.00 81.73 240 LEU A O 1
ATOM 1838 N N . ARG A 1 241 ? -54.916 27.150 20.382 1.00 76.63 241 ARG A N 1
ATOM 1839 C CA . ARG A 1 241 ? -56.263 26.727 20.043 1.00 78.48 241 ARG A CA 1
ATOM 1840 C C . ARG A 1 241 ? -56.631 25.439 20.771 1.00 73.57 241 ARG A C 1
ATOM 1841 O O . ARG A 1 241 ? -57.693 25.357 21.392 1.00 75.39 241 ARG A O 1
ATOM 1849 N N . ASP A 1 242 ? -55.757 24.433 20.713 1.00 70.36 242 ASP A N 1
ATOM 1850 C CA . ASP A 1 242 ? -56.091 23.117 21.247 1.00 72.80 242 ASP A CA 1
ATOM 1851 C C . ASP A 1 242 ? -55.869 23.024 22.756 1.00 77.56 242 ASP A C 1
ATOM 1852 O O . ASP A 1 242 ? -56.501 22.192 23.417 1.00 76.81 242 ASP A O 1
ATOM 1857 N N . GLU A 1 243 ? -54.974 23.835 23.318 1.00 69.26 243 GLU A N 1
ATOM 1858 C CA . GLU A 1 243 ? -54.746 23.831 24.756 1.00 76.81 243 GLU A CA 1
ATOM 1859 C C . GLU A 1 243 ? -55.428 25.009 25.452 1.00 75.91 243 GLU A C 1
ATOM 1860 O O . GLU A 1 243 ? -55.108 25.309 26.604 1.00 75.17 243 GLU A O 1
ATOM 1866 N N . ALA A 1 244 ? -56.401 25.638 24.783 1.00 74.79 244 ALA A N 1
ATOM 1867 C CA . ALA A 1 244 ? -56.979 26.888 25.266 1.00 72.07 244 ALA A CA 1
ATOM 1868 C C . ALA A 1 244 ? -57.458 26.783 26.710 1.00 75.52 244 ALA A C 1
ATOM 1869 O O . ALA A 1 244 ? -57.220 27.691 27.515 1.00 73.09 244 ALA A O 1
ATOM 1871 N N . GLY A 1 245 ? -58.149 25.691 27.045 1.00 73.18 245 GLY A N 1
ATOM 1872 C CA . GLY A 1 245 ? -58.713 25.551 28.374 1.00 69.26 245 GLY A CA 1
ATOM 1873 C C . GLY A 1 245 ? -57.654 25.319 29.436 1.00 73.72 245 GLY A C 1
ATOM 1874 O O . GLY A 1 245 ? -57.695 25.927 30.508 1.00 75.30 245 GLY A O 1
ATOM 1875 N N . LEU A 1 246 ? -56.693 24.442 29.150 1.00 69.77 246 LEU A N 1
ATOM 1876 C CA . LEU A 1 246 ? -55.541 24.287 30.019 1.00 67.38 246 LEU A CA 1
ATOM 1877 C C . LEU A 1 246 ? -54.850 25.623 30.264 1.00 71.30 246 LEU A C 1
ATOM 1878 O O . LEU A 1 246 ? -54.641 26.028 31.407 1.00 76.59 246 LEU A O 1
ATOM 1883 N N . LEU A 1 247 ? -54.524 26.344 29.201 1.00 74.23 247 LEU A N 1
ATOM 1884 C CA . LEU A 1 247 ? -53.791 27.595 29.367 1.00 75.11 247 LEU A CA 1
ATOM 1885 C C . LEU A 1 247 ? -54.599 28.649 30.110 1.00 74.88 247 LEU A C 1
ATOM 1886 O O . LEU A 1 247 ? -54.022 29.519 30.771 1.00 73.71 247 LEU A O 1
ATOM 1891 N N . ALA A 1 248 ? -55.923 28.627 29.977 1.00 74.02 248 ALA A N 1
ATOM 1892 C CA . ALA A 1 248 ? -56.741 29.612 30.667 1.00 70.27 248 ALA A CA 1
ATOM 1893 C C . ALA A 1 248 ? -56.832 29.277 32.148 1.00 77.01 248 ALA A C 1
ATOM 1894 O O . ALA A 1 248 ? -56.821 30.172 33.002 1.00 73.32 248 ALA A O 1
ATOM 1896 N N . TRP A 1 249 ? -56.906 27.985 32.460 1.00 75.01 249 TRP A N 1
ATOM 1897 C CA . TRP A 1 249 ? -56.886 27.550 33.846 1.00 78.97 249 TRP A CA 1
ATOM 1898 C C . TRP A 1 249 ? -55.572 27.925 34.506 1.00 78.39 249 TRP A C 1
ATOM 1899 O O . TRP A 1 249 ? -55.568 28.572 35.557 1.00 78.95 249 TRP A O 1
ATOM 1918 N N . GLU A 1 251 ? -53.526 30.182 33.720 1.00 78.63 251 GLU A N 1
ATOM 1919 C CA . GLU A 1 251 ? -53.420 31.620 33.916 1.00 81.03 251 GLU A CA 1
ATOM 1920 C C . GLU A 1 251 ? -54.284 32.078 35.087 1.00 83.18 251 GLU A C 1
ATOM 1921 O O . GLU A 1 251 ? -53.943 33.054 35.759 1.00 82.42 251 GLU A O 1
ATOM 1927 N N . ARG A 1 252 ? -55.386 31.375 35.352 1.00 78.79 252 ARG A N 1
ATOM 1928 C CA . ARG A 1 252 ? -56.294 31.779 36.414 1.00 81.17 252 ARG A CA 1
ATOM 1929 C C . ARG A 1 252 ? -55.723 31.419 37.778 1.00 81.82 252 ARG A C 1
ATOM 1930 O O . ARG A 1 252 ? -55.723 32.241 38.699 1.00 86.75 252 ARG A O 1
ATOM 1938 N N . LYS A 1 253 ? -55.235 30.185 37.917 1.00 77.05 253 LYS A N 1
ATOM 1939 C CA . LYS A 1 253 ? -54.491 29.792 39.106 1.00 84.10 253 LYS A CA 1
ATOM 1940 C C . LYS A 1 253 ? -53.295 30.711 39.347 1.00 83.95 253 LYS A C 1
ATOM 1941 O O . LYS A 1 253 ? -53.080 31.183 40.470 1.00 87.12 253 LYS A O 1
ATOM 1947 N N . ALA A 1 254 ? -52.513 30.989 38.298 1.00 81.68 254 ALA A N 1
ATOM 1948 C CA . ALA A 1 254 ? -51.328 31.832 38.455 1.00 82.97 254 ALA A CA 1
ATOM 1949 C C . ALA A 1 254 ? -51.682 33.236 38.930 1.00 87.62 254 ALA A C 1
ATOM 1950 O O . ALA A 1 254 ? -50.910 33.844 39.684 1.00 87.86 254 ALA A O 1
ATOM 1952 N N . GLU A 1 255 ? -52.831 33.770 38.503 1.00 84.54 255 GLU A N 1
ATOM 1953 C CA . GLU A 1 255 ? -53.292 35.053 39.027 1.00 88.02 255 GLU A CA 1
ATOM 1954 C C . GLU A 1 255 ? -53.495 34.992 40.543 1.00 92.46 255 GLU A C 1
ATOM 1955 O O . GLU A 1 255 ? -52.886 35.766 41.290 1.00 88.33 255 GLU A O 1
ATOM 1961 N N . LYS A 1 256 ? -54.345 34.063 41.015 1.00 90.99 256 LYS A N 1
ATOM 1962 C CA . LYS A 1 256 ? -54.629 33.950 42.448 1.00 94.63 256 LYS A CA 1
ATOM 1963 C C . LYS A 1 256 ? -53.358 33.710 43.250 1.00 95.01 256 LYS A C 1
ATOM 1964 O O . LYS A 1 256 ? -53.165 34.311 44.313 1.00 100.79 256 LYS A O 1
ATOM 1970 N N . LEU A 1 257 ? -52.473 32.847 42.746 1.00 92.61 257 LEU A N 1
ATOM 1971 C CA . LEU A 1 257 ? -51.215 32.571 43.430 1.00 95.03 257 LEU A CA 1
ATOM 1972 C C . LEU A 1 257 ? -50.337 33.810 43.569 1.00 99.40 257 LEU A C 1
ATOM 1973 O O . LEU A 1 257 ? -49.473 33.847 44.453 1.00 106.04 257 LEU A O 1
ATOM 1978 N N . TYR A 1 258 ? -50.534 34.821 42.729 1.00 98.89 258 TYR A N 1
ATOM 1979 C CA . TYR A 1 258 ? -49.777 36.058 42.847 1.00 100.91 258 TYR A CA 1
ATOM 1980 C C . TYR A 1 258 ? -50.417 36.936 43.925 1.00 104.33 258 TYR A C 1
ATOM 1981 O O . TYR A 1 258 ? -51.587 37.330 43.813 1.00 100.18 258 TYR A O 1
ATOM 1990 N N . GLU A 1 259 ? -49.655 37.211 44.984 1.00 113.72 259 GLU A N 1
ATOM 1991 C CA . GLU A 1 259 ? -50.160 37.886 46.180 1.00 111.51 259 GLU A CA 1
ATOM 1992 C C . GLU A 1 259 ? -49.010 38.350 47.073 1.00 115.22 259 GLU A C 1
ATOM 1993 O O . GLU A 1 259 ? -49.079 39.426 47.671 1.00 117.88 259 GLU A O 1
ATOM 2000 N N . THR B 2 1 ? -27.681 50.202 10.101 1.00 128.73 2 THR B N 1
ATOM 2001 C CA . THR B 2 1 ? -28.435 51.292 10.717 1.00 133.37 2 THR B CA 1
ATOM 2002 C C . THR B 2 1 ? -29.827 50.820 11.203 1.00 134.46 2 THR B C 1
ATOM 2003 O O . THR B 2 1 ? -30.396 49.882 10.641 1.00 133.51 2 THR B O 1
ATOM 2007 N N . ILE B 2 2 ? -30.369 51.484 12.229 1.00 133.33 3 ILE B N 1
ATOM 2008 C CA . ILE B 2 2 ? -31.516 50.964 12.987 1.00 132.18 3 ILE B CA 1
ATOM 2009 C C . ILE B 2 2 ? -32.860 51.385 12.389 1.00 129.25 3 ILE B C 1
ATOM 2010 O O . ILE B 2 2 ? -33.812 50.598 12.384 1.00 125.44 3 ILE B O 1
ATOM 2015 N N . GLU B 2 3 ? -32.989 52.620 11.894 1.00 130.35 4 GLU B N 1
ATOM 2016 C CA . GLU B 2 3 ? -34.302 53.095 11.465 1.00 129.29 4 GLU B CA 1
ATOM 2017 C C . GLU B 2 3 ? -34.884 52.213 10.370 1.00 128.66 4 GLU B C 1
ATOM 2018 O O . GLU B 2 3 ? -36.111 52.110 10.245 1.00 125.37 4 GLU B O 1
ATOM 2024 N N . GLU B 2 4 ? -34.022 51.548 9.588 1.00 129.84 5 GLU B N 1
ATOM 2025 C CA . GLU B 2 4 ? -34.439 50.676 8.491 1.00 129.64 5 GLU B CA 1
ATOM 2026 C C . GLU B 2 4 ? -34.656 49.237 8.941 1.00 120.76 5 GLU B C 1
ATOM 2027 O O . GLU B 2 4 ? -35.578 48.578 8.451 1.00 114.79 5 GLU B O 1
ATOM 2033 N N . ARG B 2 5 ? -33.803 48.737 9.846 1.00 123.53 6 ARG B N 1
ATOM 2034 C CA . ARG B 2 5 ? -33.930 47.367 10.346 1.00 119.46 6 ARG B CA 1
ATOM 2035 C C . ARG B 2 5 ? -35.363 47.056 10.763 1.00 111.54 6 ARG B C 1
ATOM 2036 O O . ARG B 2 5 ? -35.914 46.005 10.414 1.00 107.54 6 ARG B O 1
ATOM 2044 N N . VAL B 2 6 ? -35.984 47.968 11.515 1.00 113.57 7 VAL B N 1
ATOM 2045 C CA . VAL B 2 6 ? -37.346 47.737 11.989 1.00 110.99 7 VAL B CA 1
ATOM 2046 C C . VAL B 2 6 ? -38.287 47.543 10.815 1.00 105.18 7 VAL B C 1
ATOM 2047 O O . VAL B 2 6 ? -39.131 46.638 10.815 1.00 97.54 7 VAL B O 1
ATOM 2051 N N . LYS B 2 7 ? -38.146 48.388 9.789 1.00 112.36 8 LYS B N 1
ATOM 2052 C CA . LYS B 2 7 ? -38.980 48.275 8.596 1.00 107.96 8 LYS B CA 1
ATOM 2053 C C . LYS B 2 7 ? -38.776 46.931 7.904 1.00 102.83 8 LYS B C 1
ATOM 2054 O O . LYS B 2 7 ? -39.741 46.302 7.447 1.00 96.97 8 LYS B O 1
ATOM 2060 N N . LYS B 2 8 ? -37.526 46.466 7.833 1.00 101.73 9 LYS B N 1
ATOM 2061 C CA . LYS B 2 8 ? -37.244 45.197 7.171 1.00 101.09 9 LYS B CA 1
ATOM 2062 C C . LYS B 2 8 ? -37.863 44.025 7.920 1.00 98.50 9 LYS B C 1
ATOM 2063 O O . LYS B 2 8 ? -38.398 43.102 7.292 1.00 93.76 9 LYS B O 1
ATOM 2069 N N . ILE B 2 9 ? -37.799 44.043 9.261 1.00 99.98 10 ILE B N 1
ATOM 2070 C CA . ILE B 2 9 ? -38.334 42.934 10.054 1.00 91.35 10 ILE B CA 1
ATOM 2071 C C . ILE B 2 9 ? -39.841 42.831 9.877 1.00 86.51 10 ILE B C 1
ATOM 2072 O O . ILE B 2 9 ? -40.369 41.760 9.556 1.00 85.35 10 ILE B O 1
ATOM 2077 N N . ILE B 2 10 ? -40.554 43.945 10.083 1.00 84.91 11 ILE B N 1
ATOM 2078 C CA . ILE B 2 10 ? -42.002 43.961 9.882 1.00 86.76 11 ILE B CA 1
ATOM 2079 C C . ILE B 2 10 ? -42.365 43.348 8.529 1.00 91.79 11 ILE B C 1
ATOM 2080 O O . ILE B 2 10 ? -43.332 42.589 8.410 1.00 88.20 11 ILE B O 1
ATOM 2085 N N . GLY B 2 11 ? -41.571 43.650 7.498 1.00 90.88 12 GLY B N 1
ATOM 2086 C CA . GLY B 2 11 ? -41.871 43.150 6.163 1.00 87.44 12 GLY B CA 1
ATOM 2087 C C . GLY B 2 11 ? -41.598 41.665 5.999 1.00 86.27 12 GLY B C 1
ATOM 2088 O O . GLY B 2 11 ? -42.454 40.917 5.520 1.00 87.86 12 GLY B O 1
ATOM 2089 N N . GLU B 2 12 ? -40.389 41.224 6.361 1.00 82.93 13 GLU B N 1
ATOM 2090 C CA . GLU B 2 12 ? -40.099 39.788 6.389 1.00 83.83 13 GLU B CA 1
ATOM 2091 C C . GLU B 2 12 ? -41.041 39.009 7.307 1.00 89.28 13 GLU B C 1
ATOM 2092 O O . GLU B 2 12 ? -41.295 37.821 7.063 1.00 87.47 13 GLU B O 1
ATOM 2098 N N . GLN B 2 13 ? -41.547 39.644 8.372 1.00 84.91 14 GLN B N 1
ATOM 2099 C CA . GLN B 2 13 ? -42.395 38.956 9.343 1.00 82.92 14 GLN B CA 1
ATOM 2100 C C . GLN B 2 13 ? -43.839 38.873 8.881 1.00 84.79 14 GLN B C 1
ATOM 2101 O O . GLN B 2 13 ? -44.472 37.816 8.981 1.00 79.62 14 GLN B O 1
ATOM 2107 N N . LEU B 2 14 ? -44.380 39.990 8.404 1.00 88.47 15 LEU B N 1
ATOM 2108 C CA . LEU B 2 14 ? -45.781 40.096 8.025 1.00 89.73 15 LEU B CA 1
ATOM 2109 C C . LEU B 2 14 ? -46.038 39.694 6.580 1.00 97.24 15 LEU B C 1
ATOM 2110 O O . LEU B 2 14 ? -47.204 39.659 6.163 1.00 98.30 15 LEU B O 1
ATOM 2115 N N . GLY B 2 15 ? -44.986 39.386 5.819 1.00 91.90 16 GLY B N 1
ATOM 2116 C CA . GLY B 2 15 ? -45.140 38.997 4.427 1.00 95.17 16 GLY B CA 1
ATOM 2117 C C . GLY B 2 15 ? -45.711 40.082 3.538 1.00 102.32 16 GLY B C 1
ATOM 2118 O O . GLY B 2 15 ? -46.388 39.773 2.551 1.00 98.02 16 GLY B O 1
ATOM 2119 N N . VAL B 2 16 ? -45.469 41.351 3.870 1.00 104.69 17 VAL B N 1
ATOM 2120 C CA . VAL B 2 16 ? -45.931 42.481 3.076 1.00 106.35 17 VAL B CA 1
ATOM 2121 C C . VAL B 2 16 ? -44.735 43.081 2.350 1.00 109.62 17 VAL B C 1
ATOM 2122 O O . VAL B 2 16 ? -43.583 42.963 2.792 1.00 99.55 17 VAL B O 1
ATOM 2126 N N . LYS B 2 17 ? -45.022 43.718 1.214 1.00 116.41 18 LYS B N 1
ATOM 2127 C CA . LYS B 2 17 ? -43.992 44.387 0.433 1.00 116.36 18 LYS B CA 1
ATOM 2128 C C . LYS B 2 17 ? -43.484 45.631 1.156 1.00 117.27 18 LYS B C 1
ATOM 2129 O O . LYS B 2 17 ? -44.229 46.310 1.869 1.00 119.94 18 LYS B O 1
ATOM 2135 N N . GLN B 2 18 ? -42.189 45.920 0.971 1.00 113.11 19 GLN B N 1
ATOM 2136 C CA . GLN B 2 18 ? -41.562 47.046 1.662 1.00 114.04 19 GLN B CA 1
ATOM 2137 C C . GLN B 2 18 ? -42.317 48.349 1.444 1.00 119.98 19 GLN B C 1
ATOM 2138 O O . GLN B 2 18 ? -42.354 49.198 2.340 1.00 121.16 19 GLN B O 1
ATOM 2144 N N . GLU B 2 19 ? -42.922 48.528 0.267 1.00 122.94 20 GLU B N 1
ATOM 2145 C CA . GLU B 2 19 ? -43.650 49.764 -0.006 1.00 125.99 20 GLU B CA 1
ATOM 2146 C C . GLU B 2 19 ? -44.838 49.944 0.935 1.00 125.56 20 GLU B C 1
ATOM 2147 O O . GLU B 2 19 ? -45.183 51.080 1.286 1.00 126.01 20 GLU B O 1
ATOM 2153 N N . GLU B 2 20 ? -45.469 48.848 1.362 1.00 123.99 21 GLU B N 1
ATOM 2154 C CA . GLU B 2 20 ? -46.611 48.946 2.261 1.00 122.81 21 GLU B CA 1
ATOM 2155 C C . GLU B 2 20 ? -46.212 49.242 3.697 1.00 120.89 21 GLU B C 1
ATOM 2156 O O . GLU B 2 20 ? -47.083 49.592 4.500 1.00 121.90 21 GLU B O 1
ATOM 2162 N N . VAL B 2 21 ? -44.927 49.135 4.031 1.00 119.36 22 VAL B N 1
ATOM 2163 C CA . VAL B 2 21 ? -44.458 49.310 5.403 1.00 120.54 22 VAL B CA 1
ATOM 2164 C C . VAL B 2 21 ? -44.296 50.793 5.723 1.00 120.79 22 VAL B C 1
ATOM 2165 O O . VAL B 2 21 ? -43.173 51.312 5.770 1.00 118.02 22 VAL B O 1
ATOM 2169 N N . THR B 2 22 ? -45.412 51.478 5.966 1.00 120.77 23 THR B N 1
ATOM 2170 C CA . THR B 2 22 ? -45.414 52.908 6.251 1.00 123.45 23 THR B CA 1
ATOM 2171 C C . THR B 2 22 ? -45.608 53.163 7.743 1.00 124.09 23 THR B C 1
ATOM 2172 O O . THR B 2 22 ? -46.370 52.458 8.413 1.00 121.75 23 THR B O 1
ATOM 2176 N N . ASN B 2 23 ? -44.928 54.197 8.251 1.00 122.02 24 ASN B N 1
ATOM 2177 C CA . ASN B 2 23 ? -45.019 54.537 9.667 1.00 122.34 24 ASN B CA 1
ATOM 2178 C C . ASN B 2 23 ? -46.457 54.739 10.123 1.00 123.21 24 ASN B C 1
ATOM 2179 O O . ASN B 2 23 ? -46.744 54.597 11.314 1.00 123.70 24 ASN B O 1
ATOM 2184 N N . ASN B 2 24 ? -47.367 55.053 9.204 1.00 126.73 25 ASN B N 1
ATOM 2185 C CA . ASN B 2 24 ? -48.770 55.227 9.552 1.00 127.91 25 ASN B CA 1
ATOM 2186 C C . ASN B 2 24 ? -49.536 53.911 9.606 1.00 126.26 25 ASN B C 1
ATOM 2187 O O . ASN B 2 24 ? -50.621 53.871 10.195 1.00 126.52 25 ASN B O 1
ATOM 2192 N N . ALA B 2 25 ? -49.007 52.843 9.008 1.00 123.80 26 ALA B N 1
ATOM 2193 C CA . ALA B 2 25 ? -49.758 51.600 8.865 1.00 121.26 26 ALA B CA 1
ATOM 2194 C C . ALA B 2 25 ? -49.752 50.818 10.176 1.00 122.01 26 ALA B C 1
ATOM 2195 O O . ALA B 2 25 ? -48.684 50.478 10.703 1.00 116.70 26 ALA B O 1
ATOM 2197 N N . SER B 2 26 ? -50.944 50.542 10.700 1.00 121.36 27 SER B N 1
ATOM 2198 C CA . SER B 2 26 ? -51.093 49.610 11.807 1.00 118.41 27 SER B CA 1
ATOM 2199 C C . SER B 2 26 ? -51.134 48.189 11.259 1.00 118.92 27 SER B C 1
ATOM 2200 O O . SER B 2 26 ? -51.778 47.919 10.241 1.00 118.52 27 SER B O 1
ATOM 2203 N N . PHE B 2 27 ? -50.431 47.280 11.941 1.00 117.62 28 PHE B N 1
ATOM 2204 C CA . PHE B 2 27 ? -50.258 45.929 11.417 1.00 115.70 28 PHE B CA 1
ATOM 2205 C C . PHE B 2 27 ? -51.593 45.220 11.225 1.00 116.73 28 PHE B C 1
ATOM 2206 O O . PHE B 2 27 ? -51.766 44.455 10.268 1.00 116.23 28 PHE B O 1
ATOM 2214 N N . VAL B 2 28 ? -52.550 45.462 12.123 1.00 117.32 29 VAL B N 1
ATOM 2215 C CA . VAL B 2 28 ? -53.757 44.639 12.174 1.00 120.95 29 VAL B CA 1
ATOM 2216 C C . VAL B 2 28 ? -54.651 44.904 10.967 1.00 123.32 29 VAL B C 1
ATOM 2217 O O . VAL B 2 28 ? -55.106 43.970 10.293 1.00 119.23 29 VAL B O 1
ATOM 2221 N N . GLU B 2 29 ? -54.924 46.179 10.683 1.00 126.43 30 GLU B N 1
ATOM 2222 C CA . GLU B 2 29 ? -55.836 46.559 9.610 1.00 127.70 30 GLU B CA 1
ATOM 2223 C C . GLU B 2 29 ? -55.136 46.917 8.310 1.00 123.27 30 GLU B C 1
ATOM 2224 O O . GLU B 2 29 ? -55.722 46.733 7.240 1.00 121.56 30 GLU B O 1
ATOM 2230 N N . ASP B 2 30 ? -53.903 47.416 8.367 1.00 121.09 31 ASP B N 1
ATOM 2231 C CA . ASP B 2 30 ? -53.206 47.850 7.164 1.00 119.51 31 ASP B CA 1
ATOM 2232 C C . ASP B 2 30 ? -52.290 46.785 6.574 1.00 117.70 31 ASP B C 1
ATOM 2233 O O . ASP B 2 30 ? -52.205 46.668 5.348 1.00 112.36 31 ASP B O 1
ATOM 2238 N N . LEU B 2 31 ? -51.611 45.989 7.399 1.00 117.25 32 LEU B N 1
ATOM 2239 C CA . LEU B 2 31 ? -50.675 44.996 6.884 1.00 112.31 32 LEU B CA 1
ATOM 2240 C C . LEU B 2 31 ? -51.213 43.568 6.960 1.00 109.43 32 LEU B C 1
ATOM 2241 O O . LEU B 2 31 ? -50.443 42.615 6.792 1.00 105.74 32 LEU B O 1
ATOM 2246 N N . GLY B 2 32 ? -52.517 43.400 7.180 1.00 111.43 33 GLY B N 1
ATOM 2247 C CA . GLY B 2 32 ? -53.132 42.088 7.132 1.00 111.99 33 GLY B CA 1
ATOM 2248 C C . GLY B 2 32 ? -52.803 41.169 8.285 1.00 115.14 33 GLY B C 1
ATOM 2249 O O . GLY B 2 32 ? -53.153 39.986 8.233 1.00 114.57 33 GLY B O 1
ATOM 2250 N N . ALA B 2 33 ? -52.143 41.667 9.324 1.00 112.46 34 ALA B N 1
ATOM 2251 C CA . ALA B 2 33 ? -51.774 40.820 10.445 1.00 113.34 34 ALA B CA 1
ATOM 2252 C C . ALA B 2 33 ? -52.966 40.572 11.353 1.00 115.45 34 ALA B C 1
ATOM 2253 O O . ALA B 2 33 ? -53.848 41.422 11.510 1.00 115.55 34 ALA B O 1
ATOM 2255 N N . ASP B 2 34 ? -52.983 39.391 11.957 1.00 116.40 35 ASP B N 1
ATOM 2256 C CA . ASP B 2 34 ? -53.882 39.141 13.073 1.00 118.66 35 ASP B CA 1
ATOM 2257 C C . ASP B 2 34 ? -53.102 39.267 14.382 1.00 112.36 35 ASP B C 1
ATOM 2258 O O . ASP B 2 34 ? -51.877 39.406 14.373 1.00 107.34 35 ASP B O 1
ATOM 2263 N N . SER B 2 35 ? -53.838 39.256 15.487 1.00 112.86 36 SER B N 1
ATOM 2264 C CA . SER B 2 35 ? -53.317 39.129 16.844 1.00 109.50 36 SER B CA 1
ATOM 2265 C C . SER B 2 35 ? -51.939 38.581 17.103 1.00 101.97 36 SER B C 1
ATOM 2266 O O . SER B 2 35 ? -51.023 39.264 17.532 1.00 94.50 36 SER B O 1
ATOM 2269 N N . LEU B 2 36 ? -51.831 37.283 16.850 1.00 100.64 37 LEU B N 1
ATOM 2270 C CA . LEU B 2 36 ? -50.636 36.505 17.109 1.00 93.72 37 LEU B CA 1
ATOM 2271 C C . LEU B 2 36 ? -49.413 36.947 16.295 1.00 94.27 37 LEU B C 1
ATOM 2272 O O . LEU B 2 36 ? -48.280 36.947 16.810 1.00 90.44 37 LEU B O 1
ATOM 2277 N N . ASP B 2 37 ? -49.656 37.322 15.030 1.00 94.56 38 ASP B N 1
ATOM 2278 C CA . ASP B 2 37 ? -48.586 37.816 14.165 1.00 93.25 38 ASP B CA 1
ATOM 2279 C C . ASP B 2 37 ? -47.916 39.045 14.758 1.00 83.48 38 ASP B C 1
ATOM 2280 O O . ASP B 2 37 ? -46.685 39.152 14.751 1.00 81.13 38 ASP B O 1
ATOM 2285 N N . THR B 2 38 ? -48.711 40.001 15.237 1.00 85.17 39 THR B N 1
ATOM 2286 C CA . THR B 2 38 ? -48.155 41.121 15.983 1.00 88.84 39 THR B CA 1
ATOM 2287 C C . THR B 2 38 ? -47.241 40.622 17.088 1.00 86.56 39 THR B C 1
ATOM 2288 O O . THR B 2 38 ? -46.127 41.126 17.274 1.00 83.56 39 THR B O 1
ATOM 2292 N N . VAL B 2 39 ? -47.704 39.624 17.837 1.00 82.54 40 VAL B N 1
ATOM 2293 C CA . VAL B 2 39 ? -46.876 39.119 18.916 1.00 88.05 40 VAL B CA 1
ATOM 2294 C C . VAL B 2 39 ? -45.654 38.420 18.348 1.00 82.46 40 VAL B C 1
ATOM 2295 O O . VAL B 2 39 ? -44.533 38.636 18.818 1.00 78.92 40 VAL B O 1
ATOM 2299 N N . GLU B 2 40 ? -45.832 37.609 17.304 1.00 79.17 41 GLU B N 1
ATOM 2300 C CA . GLU B 2 40 ? -44.660 37.011 16.676 1.00 81.67 41 GLU B CA 1
ATOM 2301 C C . GLU B 2 40 ? -43.769 38.078 16.062 1.00 78.71 41 GLU B C 1
ATOM 2302 O O . GLU B 2 40 ? -42.547 37.911 16.000 1.00 77.10 41 GLU B O 1
ATOM 2308 N N . LEU B 2 41 ? -44.362 39.186 15.627 1.00 78.99 42 LEU B N 1
ATOM 2309 C CA . LEU B 2 41 ? -43.572 40.325 15.181 1.00 82.31 42 LEU B CA 1
ATOM 2310 C C . LEU B 2 41 ? -42.792 40.930 16.339 1.00 79.68 42 LEU B C 1
ATOM 2311 O O . LEU B 2 41 ? -41.574 41.135 16.247 1.00 76.04 42 LEU B O 1
ATOM 2316 N N . VAL B 2 42 ? -43.483 41.212 17.448 1.00 82.75 43 VAL B N 1
ATOM 2317 C CA . VAL B 2 42 ? -42.810 41.713 18.646 1.00 79.88 43 VAL B CA 1
ATOM 2318 C C . VAL B 2 42 ? -41.678 40.778 19.059 1.00 77.73 43 VAL B C 1
ATOM 2319 O O . VAL B 2 42 ? -40.570 41.223 19.389 1.00 79.79 43 VAL B O 1
ATOM 2331 N N . ALA B 2 44 ? -40.011 38.701 17.085 1.00 76.53 45 ALA B N 1
ATOM 2332 C CA . ALA B 2 44 ? -38.954 38.802 16.084 1.00 77.66 45 ALA B CA 1
ATOM 2333 C C . ALA B 2 44 ? -38.100 40.038 16.321 1.00 74.86 45 ALA B C 1
ATOM 2334 O O . ALA B 2 44 ? -36.870 39.979 16.231 1.00 75.68 45 ALA B O 1
ATOM 2336 N N . LEU B 2 45 ? -38.736 41.159 16.652 1.00 74.61 46 LEU B N 1
ATOM 2337 C CA . LEU B 2 45 ? -37.997 42.349 17.068 1.00 78.54 46 LEU B CA 1
ATOM 2338 C C . LEU B 2 45 ? -37.092 42.074 18.268 1.00 87.84 46 LEU B C 1
ATOM 2339 O O . LEU B 2 45 ? -35.902 42.413 18.242 1.00 91.23 46 LEU B O 1
ATOM 2344 N N . GLU B 2 46 ? -37.648 41.492 19.345 1.00 80.58 47 GLU B N 1
ATOM 2345 C CA . GLU B 2 46 ? -36.840 41.160 20.520 1.00 83.32 47 GLU B CA 1
ATOM 2346 C C . GLU B 2 46 ? -35.615 40.344 20.136 1.00 86.01 47 GLU B C 1
ATOM 2347 O O . GLU B 2 46 ? -34.512 40.564 20.658 1.00 86.44 47 GLU B O 1
ATOM 2353 N N . GLU B 2 47 ? -35.794 39.395 19.217 1.00 82.19 48 GLU B N 1
ATOM 2354 C CA . GLU B 2 47 ? -34.723 38.469 18.880 1.00 88.38 48 GLU B CA 1
ATOM 2355 C C . GLU B 2 47 ? -33.701 39.097 17.941 1.00 93.69 48 GLU B C 1
ATOM 2356 O O . GLU B 2 47 ? -32.502 38.813 18.054 1.00 97.42 48 GLU B O 1
ATOM 2362 N N . GLU B 2 48 ? -34.144 39.966 17.027 1.00 91.49 49 GLU B N 1
ATOM 2363 C CA . GLU B 2 48 ? -33.193 40.611 16.124 1.00 99.72 49 GLU B CA 1
ATOM 2364 C C . GLU B 2 48 ? -32.357 41.656 16.852 1.00 101.68 49 GLU B C 1
ATOM 2365 O O . GLU B 2 48 ? -31.145 41.757 16.630 1.00 106.04 49 GLU B O 1
ATOM 2371 N N . PHE B 2 49 ? -32.979 42.437 17.728 1.00 101.39 50 PHE B N 1
ATOM 2372 C CA . PHE B 2 49 ? -32.253 43.416 18.524 1.00 103.92 50 PHE B CA 1
ATOM 2373 C C . PHE B 2 49 ? -31.723 42.851 19.843 1.00 97.75 50 PHE B C 1
ATOM 2374 O O . PHE B 2 49 ? -31.202 43.622 20.655 1.00 99.90 50 PHE B O 1
ATOM 2382 N N . ASP B 2 50 ? -31.830 41.534 20.068 1.00 95.39 51 ASP B N 1
ATOM 2383 C CA . ASP B 2 50 ? -31.203 40.867 21.216 1.00 95.01 51 ASP B CA 1
ATOM 2384 C C . ASP B 2 50 ? -31.584 41.550 22.531 1.00 93.48 51 ASP B C 1
ATOM 2385 O O . ASP B 2 50 ? -30.764 41.701 23.436 1.00 93.63 51 ASP B O 1
ATOM 2390 N N . THR B 2 51 ? -32.846 41.973 22.631 1.00 93.96 52 THR B N 1
ATOM 2391 C CA . THR B 2 51 ? -33.326 42.759 23.759 1.00 87.83 52 THR B CA 1
ATOM 2392 C C . THR B 2 51 ? -34.580 42.111 24.342 1.00 86.27 52 THR B C 1
ATOM 2393 O O . THR B 2 51 ? -34.959 41.009 23.930 1.00 84.93 52 THR B O 1
ATOM 2397 N N . GLU B 2 52 ? -35.237 42.780 25.291 1.00 86.73 53 GLU B N 1
ATOM 2398 C CA . GLU B 2 52 ? -36.542 42.353 25.775 1.00 87.06 53 GLU B CA 1
ATOM 2399 C C . GLU B 2 52 ? -37.493 43.536 25.841 1.00 88.19 53 GLU B C 1
ATOM 2400 O O . GLU B 2 52 ? -37.114 44.625 26.280 1.00 91.25 53 GLU B O 1
ATOM 2406 N N . ILE B 2 53 ? -38.732 43.304 25.433 1.00 86.10 54 ILE B N 1
ATOM 2407 C CA . ILE B 2 53 ? -39.786 44.309 25.447 1.00 89.26 54 ILE B CA 1
ATOM 2408 C C . ILE B 2 53 ? -40.775 43.922 26.541 1.00 92.13 54 ILE B C 1
ATOM 2409 O O . ILE B 2 53 ? -41.357 42.833 26.474 1.00 91.50 54 ILE B O 1
ATOM 2414 N N . PRO B 2 54 ? -40.988 44.769 27.547 1.00 91.91 55 PRO B N 1
ATOM 2415 C CA . PRO B 2 54 ? -41.972 44.454 28.587 1.00 92.43 55 PRO B CA 1
ATOM 2416 C C . PRO B 2 54 ? -43.380 44.405 28.020 1.00 94.58 55 PRO B C 1
ATOM 2417 O O . PRO B 2 54 ? -43.713 45.122 27.075 1.00 96.77 55 PRO B O 1
ATOM 2421 N N . ASP B 2 55 ? -44.221 43.560 28.631 1.00 96.21 56 ASP B N 1
ATOM 2422 C CA . ASP B 2 55 ? -45.580 43.372 28.124 1.00 97.99 56 ASP B CA 1
ATOM 2423 C C . ASP B 2 55 ? -46.348 44.684 28.021 1.00 101.47 56 ASP B C 1
ATOM 2424 O O . ASP B 2 55 ? -47.219 44.824 27.155 1.00 101.06 56 ASP B O 1
ATOM 2429 N N . GLU B 2 56 ? -46.062 45.647 28.902 1.00 103.03 57 GLU B N 1
ATOM 2430 C CA . GLU B 2 56 ? -46.722 46.944 28.794 1.00 105.44 57 GLU B CA 1
ATOM 2431 C C . GLU B 2 56 ? -46.300 47.672 27.523 1.00 105.62 57 GLU B C 1
ATOM 2432 O O . GLU B 2 56 ? -47.139 48.251 26.823 1.00 106.31 57 GLU B O 1
ATOM 2438 N N . GLU B 2 57 ? -45.007 47.650 27.204 1.00 104.49 58 GLU B N 1
ATOM 2439 C CA . GLU B 2 57 ? -44.531 48.313 25.994 1.00 104.51 58 GLU B CA 1
ATOM 2440 C C . GLU B 2 57 ? -44.979 47.574 24.741 1.00 103.72 58 GLU B C 1
ATOM 2441 O O . GLU B 2 57 ? -45.400 48.200 23.760 1.00 105.14 58 GLU B O 1
ATOM 2447 N N . ALA B 2 58 ? -44.889 46.243 24.754 1.00 100.08 59 ALA B N 1
ATOM 2448 C CA . ALA B 2 58 ? -45.168 45.466 23.553 1.00 100.76 59 ALA B CA 1
ATOM 2449 C C . ALA B 2 58 ? -46.624 45.576 23.130 1.00 104.59 59 ALA B C 1
ATOM 2450 O O . ALA B 2 58 ? -46.935 45.435 21.939 1.00 106.30 59 ALA B O 1
ATOM 2452 N N . GLU B 2 59 ? -47.531 45.814 24.075 1.00 104.17 60 GLU B N 1
ATOM 2453 C CA . GLU B 2 59 ? -48.915 45.993 23.669 1.00 107.01 60 GLU B CA 1
ATOM 2454 C C . GLU B 2 59 ? -49.165 47.360 23.047 1.00 105.79 60 GLU B C 1
ATOM 2455 O O . GLU B 2 59 ? -50.224 47.562 22.445 1.00 105.84 60 GLU B O 1
ATOM 2461 N N . LYS B 2 60 ? -48.230 48.297 23.181 1.00 105.95 61 LYS B N 1
ATOM 2462 C CA . LYS B 2 60 ? -48.346 49.595 22.536 1.00 104.24 61 LYS B CA 1
ATOM 2463 C C . LYS B 2 60 ? -47.725 49.604 21.148 1.00 108.41 61 LYS B C 1
ATOM 2464 O O . LYS B 2 60 ? -47.797 50.622 20.451 1.00 111.45 61 LYS B O 1
ATOM 2470 N N . ILE B 2 61 ? -47.145 48.486 20.720 1.00 106.80 62 ILE B N 1
ATOM 2471 C CA . ILE B 2 61 ? -46.546 48.382 19.392 1.00 105.94 62 ILE B CA 1
ATOM 2472 C C . ILE B 2 61 ? -47.623 47.820 18.470 1.00 107.56 62 ILE B C 1
ATOM 2473 O O . ILE B 2 61 ? -47.727 46.612 18.253 1.00 105.73 62 ILE B O 1
ATOM 2478 N N . THR B 2 62 ? -48.441 48.719 17.921 1.00 109.56 63 THR B N 1
ATOM 2479 C CA . THR B 2 62 ? -49.513 48.345 17.016 1.00 110.92 63 THR B CA 1
ATOM 2480 C C . THR B 2 62 ? -49.398 48.988 15.645 1.00 111.12 63 THR B C 1
ATOM 2481 O O . THR B 2 62 ? -50.218 48.681 14.771 1.00 109.92 63 THR B O 1
ATOM 2485 N N . THR B 2 63 ? -48.419 49.873 15.439 1.00 111.83 64 THR B N 1
ATOM 2486 C CA . THR B 2 63 ? -48.154 50.501 14.153 1.00 111.80 64 THR B CA 1
ATOM 2487 C C . THR B 2 63 ? -46.655 50.499 13.897 1.00 112.20 64 THR B C 1
ATOM 2488 O O . THR B 2 63 ? -45.848 50.304 14.809 1.00 111.10 64 THR B O 1
ATOM 2492 N N . VAL B 2 64 ? -46.294 50.743 12.634 1.00 115.81 65 VAL B N 1
ATOM 2493 C CA . VAL B 2 64 ? -44.887 50.736 12.236 1.00 114.89 65 VAL B CA 1
ATOM 2494 C C . VAL B 2 64 ? -44.114 51.813 12.980 1.00 116.02 65 VAL B C 1
ATOM 2495 O O . VAL B 2 64 ? -42.974 51.598 13.411 1.00 112.66 65 VAL B O 1
ATOM 2499 N N . GLN B 2 65 ? -44.717 52.995 13.126 1.00 119.52 66 GLN B N 1
ATOM 2500 C CA . GLN B 2 65 ? -44.105 54.041 13.939 1.00 118.83 66 GLN B CA 1
ATOM 2501 C C . GLN B 2 65 ? -43.949 53.580 15.381 1.00 116.64 66 GLN B C 1
ATOM 2502 O O . GLN B 2 65 ? -42.885 53.762 15.988 1.00 115.36 66 GLN B O 1
ATOM 2508 N N . ALA B 2 66 ? -44.997 52.966 15.941 1.00 115.05 67 ALA B N 1
ATOM 2509 C CA . ALA B 2 66 ? -44.902 52.422 17.293 1.00 114.06 67 ALA B CA 1
ATOM 2510 C C . ALA B 2 66 ? -43.694 51.507 17.429 1.00 112.45 67 ALA B C 1
ATOM 2511 O O . ALA B 2 66 ? -43.000 51.525 18.450 1.00 110.91 67 ALA B O 1
ATOM 2513 N N . ALA B 2 67 ? -43.403 50.729 16.387 1.00 111.79 68 ALA B N 1
ATOM 2514 C CA . ALA B 2 67 ? -42.291 49.793 16.452 1.00 109.83 68 ALA B CA 1
ATOM 2515 C C . ALA B 2 67 ? -40.953 50.520 16.447 1.00 113.33 68 ALA B C 1
ATOM 2516 O O . ALA B 2 67 ? -40.066 50.213 17.254 1.00 111.39 68 ALA B O 1
ATOM 2518 N N . ILE B 2 68 ? -40.781 51.483 15.538 1.00 114.78 69 ILE B N 1
ATOM 2519 C CA . ILE B 2 68 ? -39.496 52.172 15.451 1.00 115.22 69 ILE B CA 1
ATOM 2520 C C . ILE B 2 68 ? -39.257 53.005 16.704 1.00 116.72 69 ILE B C 1
ATOM 2521 O O . ILE B 2 68 ? -38.135 53.058 17.227 1.00 116.29 69 ILE B O 1
ATOM 2526 N N . ASP B 2 69 ? -40.314 53.638 17.225 1.00 116.28 70 ASP B N 1
ATOM 2527 C CA . ASP B 2 69 ? -40.175 54.484 18.403 1.00 116.52 70 ASP B CA 1
ATOM 2528 C C . ASP B 2 69 ? -39.507 53.720 19.537 1.00 116.75 70 ASP B C 1
ATOM 2529 O O . ASP B 2 69 ? -38.573 54.220 20.175 1.00 116.43 70 ASP B O 1
ATOM 2534 N N . TYR B 2 70 ? -39.943 52.478 19.765 1.00 115.60 71 TYR B N 1
ATOM 2535 C CA . TYR B 2 70 ? -39.455 51.735 20.919 1.00 116.04 71 TYR B CA 1
ATOM 2536 C C . TYR B 2 70 ? -37.974 51.392 20.780 1.00 115.36 71 TYR B C 1
ATOM 2537 O O . TYR B 2 70 ? -37.212 51.522 21.747 1.00 117.64 71 TYR B O 1
ATOM 2546 N N . ILE B 2 71 ? -37.542 50.959 19.591 1.00 115.42 72 ILE B N 1
ATOM 2547 C CA . ILE B 2 71 ? -36.146 50.564 19.420 1.00 116.62 72 ILE B CA 1
ATOM 2548 C C . ILE B 2 71 ? -35.218 51.752 19.627 1.00 119.89 72 ILE B C 1
ATOM 2549 O O . ILE B 2 71 ? -34.070 51.593 20.064 1.00 119.35 72 ILE B O 1
ATOM 2554 N N . ASN B 2 72 ? -35.692 52.954 19.322 1.00 120.80 73 ASN B N 1
ATOM 2555 C CA . ASN B 2 72 ? -34.902 54.156 19.523 1.00 122.21 73 ASN B CA 1
ATOM 2556 C C . ASN B 2 72 ? -35.375 54.896 20.770 1.00 125.05 73 ASN B C 1
ATOM 2557 O O . ASN B 2 72 ? -35.583 54.287 21.821 1.00 117.35 73 ASN B O 1
#

Solvent-accessible surface area: 16768 Å² total

GO terms:
  GO:0016301 kinase activity (F, IDA)
  GO:0009244 lipopolysaccharide core region biosynthetic process (P, IDA)
  GO:0016301 kinase activity (F, IMP)
  GO:0009244 lipopolysaccharide core region biosynthetic process (P, IMP)
  GO:0004713 protein tyrosine kinase activity (F, EXP)
  GO:0005737 cytoplasm (C, EXP)

Organism: Pseudomonas aeruginosa (strain ATCC 15692 / DSM 22644 / CIP 104116 / JCM 14847 / LMG 12228 / 1C / PRS 101 / PAO1) (NCBI:txid208964)

Foldseek 3Di:
DKDAAPPVCVVQPVHDVLVVLVVFDAAWDDDPPQWTWGWHDDVHFIKIKIKHCLGQPQVVQLVVLCVVLVAAAAWRIKDWDDPPVVSIIIMTIGTDAPDWAFVCVVLVPCVPVPDDVLLLLLVLLLLLCLLSLQSFKQQLQQASRQKIWYDPDDDDSVDTDIYGYDRSVMDGDNHRDVVSSLSNVVNHVLNCLPRDQDPVSVLSSQCSNVVDDSVVCCVPCVVSVVVVVVSVVSPD/DQLVVLLVLLCVQLVHDSVQQDQPDFCVPRSVDDDVSLVVSLNLCVVVVHDDDPVLSVQCGGSVSRSVVVD

Nearest PDB structures (foldseek):
  6dfl-assembly1_A  TM=1.004E+00  e=2.898E-46  Pseudomonas aeruginosa
  6t8x-assembly1_F  TM=6.577E-01  e=5.124E-05  Homo sapiens
  7sxh-assembly1_A  TM=6.223E-01  e=2.860E-04  Homo sapiens
  8v1o-assembly3_C  TM=4.519E-01  e=1.358E-04  Homo sapiens
  5cwz-assembly3_C  TM=5.320E-01  e=5.320E-03  Homo sapiens

B-factor: mean 87.8, std 19.03, range [54.66, 145.72]

Secondary structure (DSSP, 8-state):
-EEE-TTHHHHTTTS-HHHHHHH--SSB---STT-EEEEE-STT--EEEEEE---THHHHHHHHHHHHTT----EEEEEEE-SSSSS-EEEEEEE---SEEEHHHHHTTTTTSPPPHHHHHHHHHHHH-----TTSEE-SS--GGGEEEE-SS--BTTB--EEE---TT-EE-SS--HHHHHHHHHHHHHTTTTS---HHHHHHHHHHHHTS-HHHHHHHTHHHHH--HHHHHH--/-HHHHHHHHHHHHHT--GGG--TT-BTTTTS---HHHHHHH--HHHHTT----HHHHTT--BHHHHHHHH-

InterPro domains:
  IPR011009 Protein kinase-like domain superfamily [SSF56112] (35-217)
  IPR017172 Lipopolysaccharide core heptose(I) kinase RfaP [NF011703] (1-265)
  IPR017172 Lipopolysaccharide core heptose(I) kinase RfaP [PIRSF037318] (4-263)